Protein AF-A0A8S3ITJ2-F1 (afdb_monomer_lite)

Structure (mmCIF, N/CA/C/O backbone):
data_AF-A0A8S3ITJ2-F1
#
_entry.id   AF-A0A8S3ITJ2-F1
#
loop_
_atom_site.group_PDB
_atom_site.id
_atom_site.type_symbol
_atom_site.label_atom_id
_atom_site.label_alt_id
_atom_site.label_comp_id
_atom_site.label_asym_id
_atom_site.label_entity_id
_atom_site.label_seq_id
_atom_site.pdbx_PDB_ins_code
_atom_site.Cartn_x
_atom_site.Cartn_y
_atom_site.Cartn_z
_atom_site.occupancy
_atom_site.B_iso_or_equiv
_atom_site.auth_seq_id
_atom_site.auth_comp_id
_atom_site.auth_asym_id
_atom_site.auth_atom_id
_atom_site.pdbx_PDB_model_num
ATOM 1 N N . MET A 1 1 ? -46.540 -34.956 43.564 1.00 39.19 1 MET A N 1
ATOM 2 C CA . MET A 1 1 ? -46.772 -35.707 42.313 1.00 39.19 1 MET A CA 1
ATOM 3 C C . MET A 1 1 ? -45.708 -35.216 41.340 1.00 39.19 1 MET A C 1
ATOM 5 O O . MET A 1 1 ? -45.757 -34.051 40.986 1.00 39.19 1 MET A O 1
ATOM 9 N N . SER A 1 2 ? -44.538 -35.864 41.296 1.00 29.48 2 SER A N 1
ATOM 10 C CA . SER A 1 2 ? -44.192 -36.956 40.353 1.00 29.48 2 SER A CA 1
ATOM 11 C C . SER A 1 2 ? -44.193 -36.408 38.911 1.00 29.48 2 SER A C 1
ATOM 13 O O . SER A 1 2 ? -45.231 -35.936 38.477 1.00 29.48 2 SER A O 1
ATOM 15 N N . SER A 1 3 ? -43.117 -36.369 38.120 1.00 30.84 3 SER A N 1
ATOM 16 C CA . SER A 1 3 ? -41.926 -37.222 38.069 1.00 30.84 3 SER A CA 1
ATOM 17 C C . SER A 1 3 ? -40.796 -36.542 37.279 1.00 30.84 3 SER A C 1
ATOM 19 O O . SER A 1 3 ? -41.046 -35.773 36.355 1.00 30.84 3 SER A O 1
ATOM 21 N N . SER A 1 4 ? -39.559 -36.896 37.617 1.00 31.25 4 SER A N 1
ATOM 22 C CA . SER A 1 4 ? -38.354 -36.745 36.799 1.00 31.25 4 SER A CA 1
ATOM 23 C C . SER A 1 4 ? -38.209 -37.900 35.789 1.00 31.25 4 SER A C 1
ATOM 25 O O . SER A 1 4 ? -38.754 -38.981 36.003 1.00 31.25 4 SER A O 1
ATOM 27 N N . SER A 1 5 ? -37.451 -37.696 34.705 1.00 29.41 5 SER A N 1
ATOM 28 C CA . SER A 1 5 ? -36.521 -38.674 34.079 1.00 29.41 5 SER A CA 1
ATOM 29 C C . SER A 1 5 ? -35.856 -38.009 32.854 1.00 29.41 5 SER A C 1
ATOM 31 O O . SER A 1 5 ? -36.546 -37.438 32.021 1.00 29.41 5 SER A O 1
ATOM 33 N N . LEU A 1 6 ? -34.545 -37.740 32.835 1.00 30.20 6 LEU A N 1
ATOM 34 C CA . LEU A 1 6 ? -33.362 -38.607 32.650 1.00 30.20 6 LEU A CA 1
ATOM 35 C C . LEU A 1 6 ? -33.110 -39.121 31.213 1.00 30.20 6 LEU A C 1
ATOM 37 O O . LEU A 1 6 ? -33.785 -40.019 30.730 1.00 30.20 6 LEU A O 1
ATOM 41 N N . GLN A 1 7 ? -31.981 -38.623 30.679 1.00 30.02 7 GLN A N 1
ATOM 42 C CA . GLN A 1 7 ? -30.916 -39.323 29.934 1.00 30.02 7 GLN A CA 1
ATOM 43 C C . GLN A 1 7 ? -31.098 -39.684 28.447 1.00 30.02 7 GLN A C 1
ATOM 45 O O . GLN A 1 7 ? -31.863 -40.573 28.093 1.00 30.02 7 GLN A O 1
ATOM 50 N N . LYS A 1 8 ? -30.171 -39.172 27.618 1.00 28.81 8 LYS A N 1
ATOM 51 C CA . LYS A 1 8 ? -29.125 -40.005 26.990 1.00 28.81 8 LYS A CA 1
ATOM 52 C C . LYS A 1 8 ? -27.966 -39.165 26.435 1.00 28.81 8 LYS A C 1
ATOM 54 O O . LYS A 1 8 ? -28.151 -38.231 25.669 1.00 28.81 8 LYS A O 1
ATOM 59 N N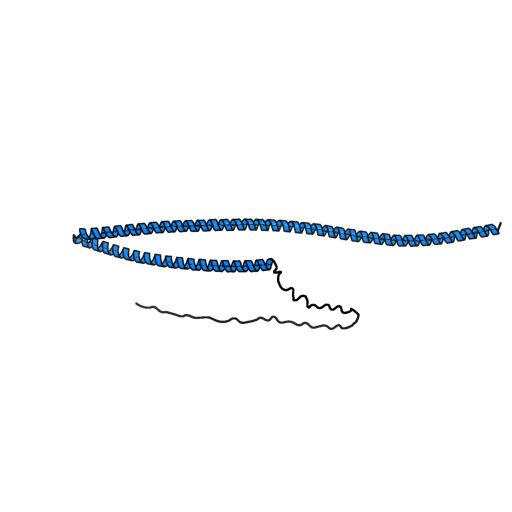 . THR A 1 9 ? -26.768 -39.530 26.875 1.00 33.22 9 THR A N 1
ATOM 60 C CA . THR A 1 9 ? -25.459 -39.209 26.301 1.00 33.22 9 THR A CA 1
ATOM 61 C C . THR A 1 9 ? -25.253 -39.959 24.989 1.00 33.22 9 THR A C 1
ATOM 63 O O . THR A 1 9 ? -25.558 -41.150 24.949 1.00 33.22 9 THR A O 1
ATOM 66 N N . GLU A 1 10 ? -24.602 -39.349 23.998 1.00 30.19 10 GLU A N 1
ATOM 67 C CA . GLU A 1 10 ? -23.896 -40.121 22.973 1.00 30.19 10 GLU A CA 1
ATOM 68 C C . GLU A 1 10 ? -22.599 -39.423 22.542 1.00 30.19 10 GLU A C 1
ATOM 70 O O . GLU A 1 10 ? -22.573 -38.257 22.154 1.00 30.19 10 GLU A O 1
ATOM 75 N N . LYS A 1 11 ? -21.499 -40.162 22.719 1.00 29.30 11 LYS A N 1
ATOM 76 C CA . LYS A 1 11 ? -20.143 -39.858 22.265 1.00 29.30 11 LYS A CA 1
ATOM 77 C C . LYS A 1 11 ? -20.078 -39.983 20.742 1.00 29.30 11 LYS A C 1
ATOM 79 O O . LYS A 1 11 ? -20.601 -40.946 20.193 1.00 29.30 11 LYS A O 1
ATOM 84 N N . CYS A 1 12 ? -19.295 -39.126 20.097 1.00 26.77 12 CYS A N 1
ATOM 85 C CA . CYS A 1 12 ? -18.661 -39.448 18.819 1.00 26.77 12 CYS A CA 1
ATOM 86 C C . CYS A 1 12 ? -17.210 -38.954 18.835 1.00 26.77 12 CYS A C 1
ATOM 88 O O . CYS A 1 12 ? -16.915 -37.801 18.541 1.00 26.77 12 CYS A O 1
ATOM 90 N N . GLU A 1 13 ? -16.305 -39.856 19.212 1.00 29.23 13 GLU A N 1
ATOM 91 C CA . GLU A 1 13 ? -14.925 -39.869 18.729 1.00 29.23 13 GLU A CA 1
ATOM 92 C C . GLU A 1 13 ? -14.912 -40.680 17.430 1.00 29.23 13 GLU A C 1
ATOM 94 O O . GLU A 1 13 ? -15.475 -41.773 17.413 1.00 29.23 13 GLU A O 1
ATOM 99 N N . THR A 1 14 ? -14.248 -40.211 16.368 1.00 29.44 14 THR A N 1
ATOM 100 C CA . THR A 1 14 ? -13.069 -40.884 15.778 1.00 29.44 14 THR A CA 1
ATOM 101 C C . THR A 1 14 ? -12.609 -40.272 14.442 1.00 29.44 14 THR A C 1
ATOM 103 O O . THR A 1 14 ? -13.386 -40.071 13.521 1.00 29.44 14 THR A O 1
ATOM 106 N N . LYS A 1 15 ? -11.278 -40.105 14.378 1.00 29.36 15 LYS A N 1
ATOM 107 C CA . LYS A 1 15 ? -10.334 -40.465 13.298 1.00 29.36 15 LYS A CA 1
ATOM 108 C C . LYS A 1 15 ? -10.289 -39.684 11.973 1.00 29.36 15 LYS A C 1
ATOM 110 O O . LYS A 1 15 ? -11.108 -39.823 11.077 1.00 29.36 15 LYS A O 1
ATOM 115 N N . THR A 1 16 ? -9.144 -39.014 11.849 1.00 33.31 16 THR A N 1
ATOM 116 C CA . THR A 1 16 ? -8.277 -38.833 10.674 1.00 33.31 16 THR A CA 1
ATOM 117 C C . THR A 1 16 ? -8.041 -40.092 9.832 1.00 33.31 16 THR A C 1
ATOM 119 O O . THR A 1 16 ? -7.754 -41.138 10.405 1.00 33.31 16 THR A O 1
ATOM 122 N N . HIS A 1 17 ? -8.076 -39.912 8.508 1.00 28.53 17 HIS A N 1
ATOM 123 C CA . HIS A 1 17 ? -7.429 -40.572 7.344 1.00 28.53 17 HIS A CA 1
ATOM 124 C C . HIS A 1 17 ? -8.197 -39.962 6.129 1.00 28.53 17 HIS A C 1
ATOM 126 O O . HIS A 1 17 ? -9.361 -39.619 6.285 1.00 28.53 17 HIS A O 1
ATOM 132 N N . GLU A 1 18 ? -7.717 -39.686 4.919 1.00 28.52 18 GLU A N 1
A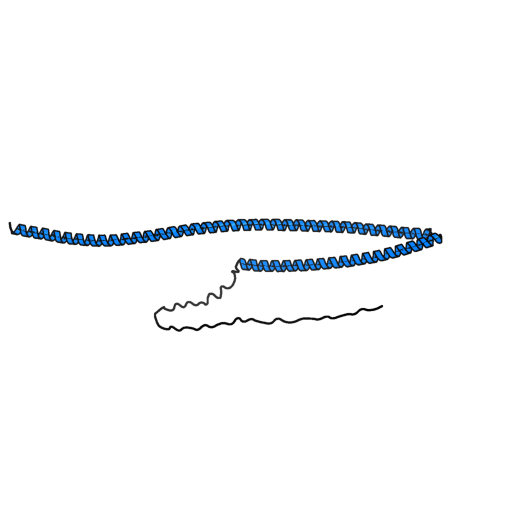TOM 133 C CA . GLU A 1 18 ? -6.527 -40.048 4.162 1.00 28.52 18 GLU A CA 1
ATOM 134 C C . GLU A 1 18 ? -6.511 -39.204 2.860 1.00 28.52 18 GLU A C 1
ATOM 136 O O . GLU A 1 18 ? -7.556 -38.833 2.333 1.00 28.52 18 GLU A O 1
ATOM 141 N N . THR A 1 19 ? -5.306 -38.889 2.380 1.00 29.58 19 THR A N 1
ATOM 142 C CA . THR A 1 19 ? -4.843 -38.865 0.974 1.00 29.58 19 THR A CA 1
ATOM 143 C C . THR A 1 19 ? -5.832 -38.737 -0.204 1.00 29.58 19 THR A C 1
ATOM 145 O O . THR A 1 19 ? -6.566 -39.669 -0.503 1.00 29.58 19 THR A O 1
ATOM 148 N N . ASN A 1 20 ? -5.623 -37.699 -1.026 1.00 31.27 20 ASN A N 1
ATOM 149 C CA . ASN A 1 20 ? -5.757 -37.719 -2.499 1.00 31.27 20 ASN A CA 1
ATOM 150 C C . ASN A 1 20 ? -4.448 -37.100 -3.037 1.00 31.27 20 ASN A C 1
ATOM 152 O O . ASN A 1 20 ? -4.188 -35.933 -2.766 1.00 31.27 20 ASN A O 1
ATOM 156 N N . LYS A 1 21 ? -3.448 -37.808 -3.579 1.00 28.81 21 LYS A N 1
ATOM 157 C CA . LYS A 1 21 ? -3.394 -38.661 -4.781 1.00 28.81 21 LYS A CA 1
ATOM 158 C C . LYS A 1 21 ? -4.040 -37.998 -6.008 1.00 28.81 21 LYS A C 1
ATOM 160 O O . LYS A 1 21 ? -5.160 -38.318 -6.370 1.00 28.81 21 LYS A O 1
ATOM 165 N N . CYS A 1 22 ? -3.306 -37.073 -6.630 1.00 27.05 22 CYS A N 1
ATOM 166 C CA . CYS A 1 22 ? -3.488 -36.746 -8.043 1.00 27.05 22 CYS A CA 1
ATOM 167 C C . CYS A 1 22 ? -2.368 -37.419 -8.828 1.00 27.05 22 CYS A C 1
ATOM 169 O O . CYS A 1 22 ? -1.182 -37.246 -8.541 1.00 27.05 22 CYS A O 1
ATOM 171 N N . GLU A 1 23 ? -2.808 -38.253 -9.754 1.00 29.69 23 GLU A N 1
ATOM 172 C CA . GLU A 1 23 ? -2.020 -39.139 -10.581 1.00 29.69 23 GLU A CA 1
ATOM 173 C C . GLU A 1 23 ? -1.332 -38.365 -11.707 1.00 29.69 23 GLU A C 1
ATOM 175 O O . GLU A 1 23 ? -1.856 -37.416 -12.285 1.00 29.69 23 GLU A O 1
ATOM 180 N N . THR A 1 24 ? -0.108 -38.797 -11.973 1.00 30.22 24 THR A N 1
ATOM 181 C CA . THR A 1 24 ? 0.679 -38.543 -13.172 1.00 30.22 24 THR A CA 1
ATOM 182 C C . THR A 1 24 ? -0.023 -39.110 -14.401 1.00 30.22 24 THR A C 1
ATOM 184 O O . THR A 1 24 ? -0.160 -40.329 -14.503 1.00 30.22 24 THR A O 1
ATOM 187 N N . GLU A 1 25 ? -0.356 -38.258 -15.368 1.00 31.86 25 GLU A N 1
ATOM 188 C CA . GLU A 1 25 ? -0.564 -38.684 -16.751 1.00 31.86 25 GLU A CA 1
ATOM 189 C C . GLU A 1 25 ? 0.726 -38.483 -17.549 1.00 31.86 25 GLU A C 1
ATOM 191 O O . GLU A 1 25 ? 1.225 -37.381 -17.779 1.00 31.86 25 GLU A O 1
ATOM 196 N N . THR A 1 26 ? 1.289 -39.625 -17.916 1.00 31.30 26 THR A N 1
ATOM 197 C CA . THR A 1 26 ? 2.361 -39.833 -18.875 1.00 31.30 26 THR A CA 1
ATOM 198 C C . THR A 1 26 ? 1.854 -39.572 -20.291 1.00 31.30 26 THR A C 1
ATOM 200 O O . THR A 1 26 ? 1.011 -40.324 -20.773 1.00 31.30 26 THR A O 1
ATOM 203 N N . HIS A 1 27 ? 2.429 -38.594 -20.993 1.00 32.75 27 HIS A N 1
ATOM 204 C CA . HIS A 1 27 ? 2.381 -38.553 -22.454 1.00 32.75 27 HIS A CA 1
ATOM 205 C C . HIS A 1 27 ? 3.786 -38.687 -23.044 1.00 32.75 27 HIS A C 1
ATOM 207 O O . HIS A 1 27 ? 4.612 -37.778 -23.018 1.00 32.75 27 HIS A O 1
ATOM 213 N N . GLU A 1 28 ? 4.020 -39.923 -23.472 1.00 31.14 28 GLU A N 1
ATOM 214 C CA . GLU A 1 28 ? 4.742 -40.400 -24.648 1.00 31.14 28 GLU A CA 1
ATOM 215 C C . GLU A 1 28 ? 5.783 -39.488 -25.311 1.00 31.14 28 GLU A C 1
ATOM 217 O O . GLU A 1 28 ? 5.528 -38.457 -25.932 1.00 31.14 28 GLU A O 1
ATOM 222 N N . THR A 1 29 ? 6.995 -40.021 -25.248 1.00 28.42 29 THR A N 1
ATOM 223 C CA . THR A 1 29 ? 8.201 -39.674 -25.977 1.00 28.42 29 THR A CA 1
ATOM 224 C C . THR A 1 29 ? 8.064 -39.972 -27.475 1.00 28.42 29 THR A C 1
ATOM 226 O O . THR A 1 29 ? 8.075 -41.124 -27.904 1.00 28.42 29 THR A O 1
ATOM 229 N N . SER A 1 30 ? 8.046 -38.926 -28.304 1.00 32.94 30 SER A N 1
ATOM 230 C CA . SER A 1 30 ? 8.354 -39.053 -29.733 1.00 32.94 30 SER A CA 1
ATOM 231 C C . SER A 1 30 ? 9.866 -38.972 -29.938 1.00 32.94 30 SER A C 1
ATOM 233 O O . SER A 1 30 ? 10.475 -37.908 -29.822 1.00 32.94 30 SER A O 1
ATOM 235 N N . LYS A 1 31 ? 10.458 -40.126 -30.250 1.00 29.94 31 LYS A N 1
ATOM 236 C CA . LYS A 1 31 ? 11.824 -40.296 -30.754 1.00 29.94 31 LYS A CA 1
ATOM 237 C C . LYS A 1 31 ? 12.051 -39.475 -32.029 1.00 29.94 31 LYS A C 1
ATOM 239 O O . LYS A 1 31 ? 11.375 -39.703 -33.023 1.00 29.94 31 LYS A O 1
ATOM 244 N N . CYS A 1 32 ? 13.088 -38.645 -32.017 1.00 27.47 32 CYS A N 1
ATOM 245 C CA . CYS A 1 32 ? 13.900 -38.337 -33.192 1.00 27.47 32 CYS A CA 1
ATOM 246 C C . CYS A 1 32 ? 15.365 -38.375 -32.745 1.00 27.47 32 CYS A C 1
ATOM 248 O O . CYS A 1 32 ? 15.843 -37.464 -32.074 1.00 27.47 32 CYS A O 1
ATOM 250 N N . GLU A 1 33 ? 16.050 -39.468 -33.076 1.00 28.88 33 GLU A N 1
ATOM 251 C CA . GLU A 1 33 ? 17.509 -39.564 -33.053 1.00 28.88 33 GLU A CA 1
ATOM 252 C C . GLU A 1 33 ? 18.052 -39.310 -34.457 1.00 28.88 33 GLU A C 1
ATOM 254 O O . GLU A 1 33 ? 17.475 -39.805 -35.425 1.00 28.88 33 GLU A O 1
ATOM 259 N N . THR A 1 34 ? 19.177 -38.588 -34.487 1.00 30.53 34 THR A N 1
ATOM 260 C CA . THR A 1 34 ? 20.203 -38.322 -35.525 1.00 30.53 34 THR A CA 1
ATOM 261 C C . THR A 1 34 ? 20.456 -36.805 -35.580 1.00 30.53 34 THR A C 1
ATOM 263 O O . THR A 1 34 ? 19.527 -36.025 -35.722 1.00 30.53 34 THR A O 1
ATOM 266 N N . GLU A 1 35 ? 21.651 -36.247 -35.386 1.00 30.44 35 GLU A N 1
ATOM 267 C CA . GLU A 1 35 ? 23.013 -36.773 -35.347 1.00 30.44 35 GLU A CA 1
ATOM 268 C C . GLU A 1 35 ? 23.943 -35.732 -34.685 1.00 30.44 35 GLU A C 1
ATOM 270 O O . GLU A 1 35 ? 23.769 -34.528 -34.852 1.00 30.44 35 GLU A O 1
ATOM 275 N N . SER A 1 36 ? 24.939 -36.234 -33.946 1.00 28.95 36 SER A N 1
ATOM 276 C CA . SER A 1 36 ? 26.351 -35.822 -33.973 1.00 28.95 36 SER A CA 1
ATOM 277 C C . SER A 1 36 ? 26.698 -34.345 -34.235 1.00 28.95 36 SER A C 1
ATOM 279 O O . SER A 1 36 ? 26.637 -33.879 -35.367 1.00 28.95 36 SER A O 1
ATOM 281 N N . SER A 1 37 ? 27.235 -33.651 -33.220 1.00 30.14 37 SER A N 1
ATOM 282 C CA . SER A 1 37 ? 28.605 -33.098 -33.287 1.00 30.14 37 SER A CA 1
ATOM 283 C C . SER A 1 37 ? 28.956 -32.276 -32.035 1.00 30.14 37 SER A C 1
ATOM 285 O O . SER A 1 37 ? 28.346 -31.252 -31.738 1.00 30.14 37 SER A O 1
ATOM 287 N N . ASN A 1 38 ? 29.991 -32.737 -31.330 1.00 35.03 38 ASN A N 1
ATOM 288 C CA . ASN A 1 38 ? 30.971 -31.953 -30.573 1.00 35.03 38 ASN A CA 1
ATOM 289 C C . ASN A 1 38 ? 30.480 -30.792 -29.690 1.00 35.03 38 ASN A C 1
ATOM 291 O O . ASN A 1 38 ? 30.533 -29.634 -30.103 1.00 35.03 38 ASN A O 1
ATOM 295 N N . ARG A 1 39 ? 30.260 -31.064 -28.394 1.00 33.75 39 ARG A N 1
ATOM 296 C CA . ARG A 1 39 ? 30.736 -30.157 -27.335 1.00 33.75 39 ARG A CA 1
ATOM 297 C C . ARG A 1 39 ? 31.324 -30.926 -26.161 1.00 33.75 39 ARG A C 1
ATOM 299 O O . ARG A 1 39 ? 30.649 -31.655 -25.446 1.00 33.75 39 ARG A O 1
ATOM 306 N N . THR A 1 40 ? 32.621 -30.718 -26.021 1.00 37.31 40 THR A N 1
ATOM 307 C CA . THR A 1 40 ? 33.517 -31.099 -24.942 1.00 37.31 40 THR A CA 1
ATOM 308 C C . THR A 1 40 ? 32.873 -30.907 -23.572 1.00 37.31 40 THR A C 1
ATOM 310 O O . THR A 1 40 ? 32.388 -29.827 -23.237 1.00 37.31 40 THR A O 1
ATOM 313 N N . ALA A 1 41 ? 32.908 -31.979 -22.786 1.00 37.75 41 ALA A N 1
ATOM 314 C CA . ALA A 1 41 ? 32.556 -32.002 -21.383 1.00 37.75 41 ALA A CA 1
ATOM 315 C C . ALA A 1 41 ? 33.382 -30.973 -20.593 1.00 37.75 41 ALA A C 1
ATOM 317 O O . ALA A 1 41 ? 34.601 -31.087 -20.484 1.00 37.75 41 ALA A O 1
ATOM 318 N N . ILE A 1 42 ? 32.695 -30.001 -19.998 1.00 35.44 42 ILE A N 1
ATOM 319 C CA . ILE A 1 42 ? 33.149 -29.306 -18.794 1.00 35.44 42 ILE A CA 1
ATOM 320 C C . ILE A 1 42 ? 32.077 -29.589 -17.742 1.00 35.44 42 ILE A C 1
ATOM 322 O O . ILE A 1 42 ? 31.171 -28.795 -17.505 1.00 35.44 42 ILE A O 1
ATOM 326 N N . TYR A 1 43 ? 32.142 -30.791 -17.172 1.00 32.03 43 TYR A N 1
ATOM 327 C CA . TYR A 1 43 ? 31.444 -31.133 -15.939 1.00 32.03 43 TYR A CA 1
ATOM 328 C C . TYR A 1 43 ? 32.206 -30.457 -14.794 1.00 32.03 43 TYR A C 1
ATOM 330 O O . TYR A 1 43 ? 33.304 -30.884 -14.441 1.00 32.03 43 TYR A O 1
ATOM 338 N N . GLN A 1 44 ? 31.648 -29.386 -14.229 1.00 39.88 44 GLN A N 1
ATOM 339 C CA . GLN A 1 44 ? 31.978 -28.984 -12.861 1.00 39.88 44 GLN A CA 1
ATOM 340 C C . GLN A 1 44 ? 30.948 -29.605 -11.902 1.00 39.88 44 GLN A C 1
ATOM 342 O O . GLN A 1 44 ? 29.767 -29.659 -12.253 1.00 39.88 44 GLN A O 1
ATOM 347 N N . PRO A 1 45 ? 31.353 -30.095 -10.714 1.00 40.38 45 PRO A N 1
ATOM 348 C CA . PRO A 1 45 ? 30.455 -30.824 -9.823 1.00 40.38 45 PRO A CA 1
ATOM 349 C C . PRO A 1 45 ? 29.406 -29.892 -9.205 1.00 40.38 45 PRO A C 1
ATOM 351 O O . PRO A 1 45 ? 29.746 -28.888 -8.580 1.00 40.38 45 PRO A O 1
ATOM 354 N N . ILE A 1 46 ? 28.132 -30.277 -9.307 1.00 41.50 46 ILE A N 1
ATOM 355 C CA . ILE A 1 46 ? 26.959 -29.625 -8.688 1.00 41.50 46 ILE A CA 1
ATOM 356 C C . ILE A 1 46 ? 26.900 -29.885 -7.157 1.00 41.50 46 ILE A C 1
ATOM 358 O O . ILE A 1 46 ? 25.924 -29.582 -6.485 1.00 41.50 46 ILE A O 1
ATOM 362 N N . GLU A 1 47 ? 27.973 -30.381 -6.538 1.00 39.34 47 GLU A N 1
ATOM 363 C CA . GLU A 1 47 ? 27.983 -30.797 -5.123 1.00 39.34 47 GLU A CA 1
ATOM 364 C C . GLU A 1 47 ? 28.325 -29.686 -4.114 1.00 39.34 47 GLU A C 1
ATOM 366 O O . GLU A 1 47 ? 28.480 -29.951 -2.926 1.00 39.34 47 GLU A O 1
ATOM 371 N N . LYS A 1 48 ? 28.419 -28.419 -4.537 1.00 40.38 48 LYS A N 1
ATOM 372 C CA . LYS A 1 48 ? 28.663 -27.291 -3.610 1.00 40.38 48 LYS A CA 1
ATOM 373 C C . LYS A 1 48 ? 27.462 -26.379 -3.355 1.00 40.38 48 LYS A C 1
ATOM 375 O O . LYS A 1 48 ? 27.611 -25.380 -2.658 1.00 40.38 48 LYS A O 1
ATOM 380 N N . LEU A 1 49 ? 26.272 -26.725 -3.851 1.00 39.44 49 LEU A N 1
ATOM 381 C CA . LEU A 1 49 ? 25.048 -25.948 -3.600 1.00 39.44 49 LEU A CA 1
ATOM 382 C C . LEU A 1 49 ? 24.180 -26.489 -2.450 1.00 39.44 49 LEU A C 1
ATOM 384 O O . LEU A 1 49 ? 23.265 -25.797 -2.020 1.00 39.44 49 LEU A O 1
ATOM 388 N N . SER A 1 50 ? 24.490 -27.660 -1.881 1.00 33.84 50 SER A N 1
ATOM 389 C CA . SER A 1 50 ? 23.738 -28.223 -0.745 1.00 33.84 50 SER A CA 1
ATOM 390 C C . SER A 1 50 ? 24.173 -27.704 0.633 1.00 33.84 50 SER A C 1
ATOM 392 O O . SER A 1 50 ? 23.536 -28.034 1.626 1.00 33.84 50 SER A O 1
ATOM 394 N N . ASN A 1 51 ? 25.219 -26.870 0.712 1.00 37.53 51 ASN A N 1
ATOM 395 C CA . ASN A 1 51 ? 25.691 -26.261 1.969 1.00 37.53 51 ASN A CA 1
ATOM 396 C C . ASN A 1 51 ? 25.302 -24.780 2.135 1.00 37.53 51 ASN A C 1
ATOM 398 O O . ASN A 1 51 ? 25.749 -24.130 3.074 1.00 37.53 51 ASN A O 1
ATOM 402 N N . TYR A 1 52 ? 24.440 -24.250 1.264 1.00 40.41 52 TYR A N 1
ATOM 403 C CA . TYR A 1 52 ? 23.834 -22.921 1.408 1.00 40.41 52 TYR A CA 1
ATOM 404 C C . TYR A 1 52 ? 22.323 -23.048 1.583 1.00 40.41 52 TYR A C 1
ATOM 406 O O . TYR A 1 52 ? 21.526 -22.521 0.814 1.00 40.41 52 TYR A O 1
ATOM 414 N N . GLN A 1 53 ? 21.909 -23.787 2.605 1.00 42.03 53 GLN A N 1
ATOM 415 C CA . GLN A 1 53 ? 20.503 -23.894 2.954 1.00 42.03 53 GLN A CA 1
ATOM 416 C C . GLN A 1 53 ? 20.314 -23.538 4.419 1.00 42.03 53 GLN A C 1
ATOM 418 O O . GLN A 1 53 ? 19.990 -24.400 5.207 1.00 42.03 53 GLN A O 1
ATOM 423 N N . PHE A 1 54 ? 20.543 -22.275 4.782 1.00 48.69 54 PHE A N 1
ATOM 424 C CA . PHE A 1 54 ? 19.846 -21.595 5.878 1.00 48.69 54 PHE A CA 1
ATOM 425 C C . PHE A 1 54 ? 20.120 -20.082 5.787 1.00 48.69 54 PHE A C 1
ATOM 427 O O . PHE A 1 54 ? 21.248 -19.669 5.543 1.00 48.69 54 PHE A O 1
ATOM 434 N N . HIS A 1 55 ? 19.072 -19.280 6.011 1.00 47.84 55 HIS A N 1
ATOM 435 C CA . HIS A 1 55 ? 19.094 -17.830 6.293 1.00 47.84 55 HIS A CA 1
ATOM 436 C C . HIS A 1 55 ? 18.879 -16.808 5.171 1.00 47.84 55 HIS A C 1
ATOM 438 O O . HIS A 1 55 ? 19.481 -15.745 5.199 1.00 47.84 55 HIS A O 1
ATOM 444 N N . TYR A 1 56 ? 17.882 -17.014 4.312 1.00 50.19 56 TYR A N 1
ATOM 445 C CA . TYR A 1 56 ? 17.062 -15.877 3.866 1.00 50.19 56 TYR A CA 1
ATOM 446 C C . TYR A 1 56 ? 15.592 -16.298 3.825 1.00 50.19 56 TYR A C 1
ATOM 448 O O . TYR A 1 56 ? 15.035 -16.603 2.775 1.00 50.19 56 TYR A O 1
ATOM 456 N N . MET A 1 57 ? 14.948 -16.344 4.996 1.00 56.62 57 MET A N 1
ATOM 457 C CA . MET A 1 57 ? 13.487 -16.268 5.023 1.00 56.62 57 MET A CA 1
ATOM 458 C C . MET A 1 57 ? 13.116 -14.907 4.433 1.00 56.62 57 MET A C 1
ATOM 460 O O . MET A 1 57 ? 13.571 -13.878 4.934 1.00 56.62 57 MET A O 1
ATOM 464 N N . SER A 1 58 ? 12.345 -14.897 3.342 1.00 68.75 58 SER A N 1
ATOM 465 C CA . SER A 1 58 ? 11.819 -13.657 2.761 1.00 68.75 58 SER A CA 1
ATOM 466 C C . SER A 1 58 ? 11.209 -12.796 3.877 1.00 68.75 58 SER A C 1
ATOM 468 O O . SER A 1 58 ? 10.489 -13.346 4.715 1.00 68.75 58 SER A O 1
ATOM 470 N N . PRO A 1 59 ? 11.434 -11.469 3.909 1.00 74.94 59 PRO A N 1
ATOM 471 C CA . PRO A 1 59 ? 10.814 -10.581 4.896 1.00 74.94 59 PRO A CA 1
ATOM 472 C C . PRO A 1 59 ? 9.289 -10.748 4.990 1.00 74.94 59 PRO A C 1
ATOM 474 O O . PRO A 1 59 ? 8.701 -10.521 6.043 1.00 74.94 59 PRO A O 1
ATOM 477 N N . LEU A 1 60 ? 8.652 -11.191 3.899 1.00 74.94 60 LEU A N 1
ATOM 478 C CA . LEU A 1 60 ? 7.236 -11.545 3.865 1.00 74.94 60 LEU A CA 1
ATOM 479 C C . LEU A 1 60 ? 6.917 -12.802 4.691 1.00 74.94 60 LEU A C 1
ATOM 481 O O . LEU A 1 60 ? 5.945 -12.802 5.436 1.00 74.94 60 LEU A O 1
ATOM 485 N N . LEU A 1 61 ? 7.740 -13.849 4.582 1.00 74.69 61 LEU A N 1
ATOM 486 C CA . LEU A 1 61 ? 7.595 -15.092 5.345 1.00 74.69 61 LEU A CA 1
ATOM 487 C C . LEU A 1 61 ? 7.808 -14.847 6.840 1.00 74.69 61 LEU A C 1
ATOM 489 O O . LEU A 1 61 ? 6.992 -15.286 7.639 1.00 74.69 61 LEU A O 1
ATOM 493 N N . VAL A 1 62 ? 8.820 -14.054 7.208 1.00 77.12 62 VAL A N 1
ATOM 494 C CA . VAL A 1 62 ? 9.045 -13.648 8.607 1.00 77.12 62 VAL A CA 1
ATOM 495 C C . VAL A 1 62 ? 7.840 -12.876 9.154 1.00 77.12 62 VAL A C 1
ATOM 497 O O . VAL A 1 62 ? 7.361 -13.179 10.244 1.00 77.12 62 VAL A O 1
ATOM 500 N N . LYS A 1 63 ? 7.294 -11.924 8.382 1.00 80.00 63 LYS A N 1
ATOM 501 C CA . LYS A 1 63 ? 6.082 -11.188 8.773 1.00 80.00 63 LYS A CA 1
ATOM 502 C C . LYS A 1 63 ? 4.849 -12.086 8.874 1.00 80.00 63 LYS A C 1
ATOM 504 O O . LYS A 1 63 ? 4.044 -11.878 9.772 1.00 80.00 63 LYS A O 1
ATOM 509 N N . MET A 1 64 ? 4.687 -13.070 7.991 1.00 77.25 64 MET A N 1
ATOM 510 C CA . MET A 1 64 ? 3.579 -14.031 8.063 1.00 77.25 64 MET A CA 1
ATOM 511 C C . MET A 1 64 ? 3.685 -14.936 9.291 1.00 77.25 64 MET A C 1
ATOM 513 O O . MET A 1 64 ? 2.685 -15.146 9.973 1.00 77.25 64 MET A O 1
ATOM 517 N N . GLU A 1 65 ? 4.883 -15.434 9.599 1.00 78.75 65 GLU A N 1
ATOM 518 C CA . GLU A 1 65 ? 5.147 -16.227 10.802 1.00 78.75 65 GLU A CA 1
ATOM 519 C C . GLU A 1 65 ? 4.829 -15.408 12.060 1.00 78.75 65 GLU A C 1
ATOM 521 O O . GLU A 1 65 ? 4.095 -15.865 12.934 1.00 78.75 65 GLU A O 1
ATOM 526 N N . GLN A 1 66 ? 5.287 -14.153 12.098 1.00 85.56 66 GLN A N 1
ATOM 527 C CA . GLN A 1 66 ? 5.035 -13.227 13.199 1.00 85.56 66 GLN A CA 1
ATOM 528 C C . GLN A 1 66 ? 3.546 -12.871 13.334 1.00 85.56 66 GLN A C 1
ATOM 530 O O . GLN A 1 66 ? 3.004 -12.803 14.433 1.00 85.56 66 GLN A O 1
ATOM 535 N N . MET A 1 67 ? 2.845 -12.681 12.218 1.00 86.75 67 MET A N 1
ATOM 536 C CA . MET A 1 67 ? 1.410 -12.415 12.227 1.00 86.75 67 MET A CA 1
ATOM 537 C C . MET A 1 67 ? 0.630 -13.638 12.728 1.00 86.75 67 MET A C 1
ATOM 539 O O . MET A 1 67 ? -0.278 -13.497 13.542 1.00 86.75 67 MET A O 1
ATOM 543 N N . LYS A 1 68 ? 1.030 -14.850 12.324 1.00 89.12 68 LYS A N 1
ATOM 544 C CA . LYS A 1 68 ? 0.460 -16.107 12.825 1.00 89.12 68 LYS A CA 1
ATOM 545 C C . LYS A 1 68 ? 0.674 -16.265 14.331 1.00 89.12 68 LYS A C 1
ATOM 547 O O . LYS A 1 68 ? -0.261 -16.656 15.031 1.00 89.12 68 LYS A O 1
ATOM 552 N N . THR A 1 69 ? 1.870 -15.958 14.840 1.00 90.00 69 THR A N 1
ATOM 553 C CA . THR A 1 69 ? 2.120 -15.989 16.286 1.00 90.00 69 THR A CA 1
ATOM 554 C C . THR A 1 69 ? 1.267 -14.956 17.007 1.00 90.00 69 THR A C 1
ATOM 556 O O . THR A 1 69 ? 0.623 -15.310 17.990 1.00 90.00 69 THR A O 1
ATOM 559 N N . ASN A 1 70 ? 1.163 -13.729 16.489 1.00 88.88 70 ASN A N 1
ATOM 560 C CA . ASN A 1 70 ? 0.345 -12.677 17.098 1.00 88.88 70 ASN A CA 1
ATOM 561 C C . ASN A 1 70 ? -1.127 -13.100 17.180 1.00 88.88 70 ASN A C 1
ATOM 563 O O . ASN A 1 70 ? -1.675 -13.140 18.275 1.00 88.88 70 ASN A O 1
ATOM 567 N N . PHE A 1 71 ? -1.718 -13.572 16.075 1.00 87.50 71 PHE A N 1
ATOM 568 C CA . PHE A 1 71 ? -3.097 -14.073 16.069 1.00 87.50 71 PHE A CA 1
ATOM 569 C C . PHE A 1 71 ? -3.321 -15.227 17.051 1.00 87.50 71 PHE A C 1
ATOM 571 O O . PHE A 1 71 ? -4.347 -15.279 17.726 1.00 87.50 71 PHE A O 1
ATOM 578 N N . SER A 1 72 ? -2.368 -16.157 17.157 1.00 88.81 72 SER A N 1
ATOM 579 C CA . SER A 1 72 ? -2.468 -17.248 18.131 1.00 88.81 72 SER A CA 1
ATOM 580 C C . SER A 1 72 ? -2.418 -16.739 19.573 1.00 88.81 72 SER A C 1
ATOM 582 O O . SER A 1 72 ? -3.063 -17.326 20.443 1.00 88.81 72 SER A O 1
ATOM 584 N N . THR A 1 73 ? -1.641 -15.689 19.833 1.00 90.69 73 THR A N 1
ATOM 585 C CA . THR A 1 73 ? -1.490 -15.102 21.170 1.00 90.69 73 THR A CA 1
ATOM 586 C C . THR A 1 73 ? -2.749 -14.325 21.549 1.00 90.69 73 THR A C 1
ATOM 588 O O . THR A 1 73 ? -3.295 -14.540 22.630 1.00 90.69 73 THR A O 1
ATOM 591 N N . ASP A 1 74 ? -3.276 -13.523 20.621 1.00 87.19 74 ASP A N 1
ATOM 592 C CA . ASP A 1 74 ? -4.524 -12.774 20.787 1.00 87.19 74 ASP A CA 1
ATOM 593 C C . ASP A 1 74 ? -5.704 -13.716 21.033 1.00 87.19 74 ASP A C 1
ATOM 595 O O . ASP A 1 74 ? -6.475 -13.520 21.971 1.00 87.19 74 ASP A O 1
ATOM 599 N N . HIS A 1 75 ? -5.798 -14.809 20.270 1.00 89.56 75 HIS A N 1
ATOM 600 C CA . HIS A 1 75 ? -6.850 -15.804 20.468 1.00 89.56 75 HIS A CA 1
ATOM 601 C C . HIS A 1 75 ? -6.772 -16.480 21.848 1.00 89.56 75 HIS A C 1
ATOM 603 O O . HIS A 1 75 ? -7.799 -16.752 22.476 1.00 89.56 75 HIS A O 1
ATOM 609 N N . GLN A 1 76 ? -5.564 -16.749 22.357 1.00 90.19 76 GLN A N 1
ATOM 610 C CA . GLN A 1 76 ? -5.398 -17.279 23.713 1.00 90.19 76 GLN A CA 1
ATOM 611 C C . GLN A 1 76 ? -5.794 -16.260 24.782 1.00 90.19 76 GLN A C 1
ATOM 613 O O . GLN A 1 76 ? -6.452 -16.635 25.756 1.00 90.19 76 GLN A O 1
ATOM 618 N N . TYR A 1 77 ? -5.430 -14.992 24.595 1.00 93.31 77 TYR A N 1
ATOM 619 C CA . TYR A 1 77 ? -5.807 -13.916 25.503 1.00 93.31 77 TYR A CA 1
ATOM 620 C C . TYR A 1 77 ? -7.328 -13.728 25.547 1.00 93.31 77 TYR A C 1
ATOM 622 O O . TYR A 1 77 ? -7.919 -13.681 26.625 1.00 93.31 77 TYR A O 1
ATOM 630 N N . GLU A 1 78 ? -7.985 -13.724 24.388 1.00 87.25 78 GLU A N 1
ATOM 631 C CA . GLU A 1 78 ? -9.439 -13.613 24.282 1.00 87.25 78 GLU A CA 1
ATOM 632 C C . GLU A 1 78 ? -10.145 -14.808 24.937 1.00 87.25 78 GLU A C 1
ATOM 634 O O . GLU A 1 78 ? -11.081 -14.634 25.718 1.00 87.25 78 GLU A O 1
ATOM 639 N N . LYS A 1 79 ? -9.644 -16.032 24.719 1.00 93.25 79 LYS A N 1
ATOM 640 C CA . LYS A 1 79 ? -10.155 -17.236 25.388 1.00 93.25 79 LYS A CA 1
ATOM 641 C C . LYS A 1 79 ? -10.032 -17.144 26.911 1.00 93.25 79 LYS A C 1
ATOM 643 O O . LYS A 1 79 ? -10.957 -17.542 27.625 1.00 93.25 79 LYS A O 1
ATOM 648 N N . TYR A 1 80 ? -8.906 -16.641 27.415 1.00 94.12 80 TYR A N 1
ATOM 649 C CA . TYR A 1 80 ? -8.707 -16.427 28.847 1.00 94.12 80 TYR A CA 1
ATOM 650 C C . TYR A 1 80 ? -9.686 -15.375 29.385 1.00 94.12 80 TYR A C 1
ATOM 652 O O . TYR A 1 80 ? -10.390 -15.642 30.357 1.00 94.12 80 TYR A O 1
ATOM 660 N N . SER A 1 81 ? -9.814 -14.238 28.696 1.00 89.06 81 SER A N 1
ATOM 661 C CA . SER A 1 81 ? -10.730 -13.153 29.062 1.00 89.06 81 SER A CA 1
ATOM 662 C C . SER A 1 81 ? -12.193 -13.614 29.101 1.00 89.06 81 SER A C 1
ATOM 664 O O . SER A 1 81 ? -12.896 -13.371 30.081 1.00 89.06 81 SER A O 1
ATOM 666 N N . LEU A 1 82 ? -12.640 -14.382 28.101 1.00 90.50 82 LEU A N 1
ATOM 667 C CA . LEU A 1 82 ? -13.976 -14.992 28.068 1.00 90.50 82 LEU A CA 1
ATOM 668 C C . LEU A 1 82 ? -14.198 -15.984 29.215 1.00 90.50 82 LEU A C 1
ATOM 670 O O . LEU A 1 82 ? -15.297 -16.071 29.767 1.00 90.50 82 LEU A O 1
ATOM 674 N N . THR A 1 83 ? -13.166 -16.743 29.583 1.00 92.12 83 THR A N 1
ATOM 675 C CA . THR A 1 83 ? -13.239 -17.696 30.698 1.00 92.12 83 THR A CA 1
ATOM 676 C C . THR A 1 83 ? -13.374 -16.965 32.033 1.00 92.12 83 THR A C 1
ATOM 678 O O . THR A 1 83 ? -14.229 -17.325 32.845 1.00 92.12 83 THR A O 1
ATOM 681 N N . GLU A 1 84 ? -12.587 -15.910 32.237 1.00 91.69 84 GLU A N 1
ATOM 682 C CA . GLU A 1 84 ? -12.656 -15.060 33.426 1.00 91.69 84 GLU A CA 1
ATOM 683 C C . GLU A 1 84 ? -14.013 -14.348 33.525 1.00 91.69 84 GLU A C 1
ATOM 685 O O . GLU A 1 84 ? -14.650 -14.348 34.581 1.00 91.69 84 GLU A O 1
ATOM 690 N N . LEU A 1 85 ? -14.511 -13.805 32.411 1.00 90.56 85 LEU A N 1
ATOM 691 C CA . LEU A 1 85 ? -15.814 -13.150 32.356 1.00 90.56 85 LEU A CA 1
ATOM 692 C C . LEU A 1 85 ? -16.948 -14.121 32.714 1.00 90.56 85 LEU A C 1
ATOM 694 O O . LEU A 1 85 ? -17.817 -13.792 33.521 1.00 90.56 85 LEU A O 1
ATOM 698 N N . ASN A 1 86 ? -16.910 -15.348 32.189 1.00 90.50 86 ASN A N 1
ATOM 699 C CA . ASN A 1 86 ? -17.873 -16.388 32.551 1.00 90.50 86 ASN A CA 1
ATOM 700 C C . ASN A 1 86 ? -17.807 -16.768 34.037 1.00 90.50 86 ASN A C 1
ATOM 702 O O . ASN A 1 86 ? -18.847 -17.015 34.651 1.00 90.50 86 ASN A O 1
ATOM 706 N N . GLN A 1 87 ? -16.616 -16.803 34.643 1.00 90.06 87 GLN A N 1
ATOM 707 C CA . GLN A 1 87 ? -16.486 -17.014 36.089 1.00 90.06 87 GLN A CA 1
ATOM 708 C C . GLN A 1 87 ? -17.115 -15.870 36.888 1.00 90.06 87 GLN A C 1
ATOM 710 O O . GLN A 1 87 ? -17.856 -16.130 37.837 1.00 90.06 87 GLN A O 1
ATOM 715 N N . ARG A 1 88 ? -16.890 -14.618 36.477 1.00 89.56 88 ARG A N 1
ATOM 716 C CA . ARG A 1 88 ? -17.510 -13.448 37.116 1.00 89.56 88 ARG A CA 1
ATOM 717 C C . ARG A 1 88 ? -19.033 -13.470 36.989 1.00 89.56 88 ARG A C 1
ATOM 719 O O . ARG A 1 88 ? -19.718 -13.211 37.975 1.00 89.56 88 ARG A O 1
ATOM 726 N N . PHE A 1 89 ? -19.576 -13.847 35.828 1.00 88.56 89 PHE A N 1
ATOM 727 C CA . PHE A 1 89 ? -21.024 -14.006 35.657 1.00 88.56 89 PHE A CA 1
ATOM 728 C C . PHE A 1 89 ? -21.608 -15.084 36.565 1.00 88.56 89 PHE A C 1
ATOM 730 O O . PHE A 1 89 ? -22.646 -14.852 37.178 1.00 88.56 89 PHE A O 1
ATOM 737 N N . ARG A 1 90 ? -20.937 -16.234 36.709 1.00 89.19 90 ARG A N 1
ATOM 738 C CA . ARG A 1 90 ? -21.375 -17.276 37.651 1.00 89.19 90 ARG A CA 1
ATOM 739 C C . ARG A 1 90 ? -21.396 -16.768 39.087 1.00 89.19 90 ARG A C 1
ATOM 741 O O . ARG A 1 90 ? -22.395 -16.949 39.770 1.00 89.19 90 ARG A O 1
ATOM 748 N N . TYR A 1 91 ? -20.344 -16.068 39.509 1.00 90.75 91 TYR A N 1
ATOM 749 C CA . TYR A 1 91 ? -20.290 -15.477 40.845 1.00 90.75 91 TYR A CA 1
ATOM 750 C C . TYR A 1 91 ? -21.431 -14.476 41.087 1.00 90.75 91 TYR A C 1
ATOM 752 O O . TYR A 1 91 ? -22.079 -14.521 42.133 1.00 90.75 91 TYR A O 1
ATOM 760 N N . MET A 1 92 ? -21.715 -13.603 40.114 1.00 87.69 92 MET A N 1
ATOM 761 C CA . MET A 1 92 ? -22.824 -12.649 40.208 1.00 87.69 92 MET A CA 1
ATOM 762 C C . MET A 1 92 ? -24.188 -13.344 40.243 1.00 87.69 92 MET A C 1
ATOM 764 O O . MET A 1 92 ? -25.033 -12.959 41.044 1.00 87.69 92 MET A O 1
ATOM 768 N N . LEU A 1 93 ? -24.402 -14.385 39.434 1.00 88.81 93 LEU A N 1
ATOM 769 C CA . LEU A 1 93 ? -25.639 -15.172 39.459 1.00 88.81 93 LEU A CA 1
ATOM 770 C C . LEU A 1 93 ? -25.850 -15.854 40.816 1.00 88.81 93 LEU A C 1
ATOM 772 O O . LEU A 1 93 ? -26.937 -15.755 41.383 1.00 88.81 93 LEU A O 1
ATOM 776 N N . ASP A 1 94 ? -24.808 -16.470 41.377 1.00 89.94 94 ASP A N 1
ATOM 777 C CA . ASP A 1 94 ? -24.865 -17.079 42.711 1.00 89.94 94 ASP A CA 1
ATOM 778 C C . ASP A 1 94 ? -25.140 -16.032 43.801 1.00 89.94 94 ASP A C 1
ATOM 780 O O . ASP A 1 94 ? -25.839 -16.293 44.783 1.00 89.94 94 ASP A O 1
ATOM 784 N N . HIS A 1 95 ? -24.592 -14.825 43.650 1.00 87.19 95 HIS A N 1
ATOM 785 C CA . HIS A 1 95 ? -24.860 -13.711 44.553 1.00 87.19 95 HIS A CA 1
ATOM 786 C C . HIS A 1 95 ? -26.316 -13.232 44.465 1.00 87.19 95 HIS A C 1
ATOM 788 O O . HIS A 1 95 ? -26.979 -13.128 45.495 1.00 87.19 95 HIS A O 1
ATOM 794 N N . ILE A 1 96 ? -26.844 -13.026 43.254 1.00 85.81 96 ILE A N 1
ATOM 795 C CA . ILE A 1 96 ? -28.250 -12.660 43.027 1.00 85.81 96 ILE A CA 1
ATOM 796 C C . ILE A 1 96 ? -29.174 -13.713 43.636 1.00 85.81 96 ILE A C 1
ATOM 798 O O . ILE A 1 96 ? -30.099 -13.367 44.364 1.00 85.81 96 ILE A O 1
ATOM 802 N N . HIS A 1 97 ? -28.889 -14.996 43.423 1.00 89.06 97 HIS A N 1
ATOM 803 C CA . HIS A 1 97 ? -29.714 -16.068 43.967 1.00 89.06 97 HIS A CA 1
ATOM 804 C C . HIS A 1 97 ? -29.720 -16.089 45.506 1.00 89.06 97 HIS A C 1
ATOM 806 O O . HIS A 1 97 ? -30.759 -16.321 46.134 1.00 89.06 97 HIS A O 1
ATOM 812 N N . ARG A 1 98 ? -28.575 -15.792 46.139 1.00 89.69 98 ARG A N 1
ATOM 813 C CA . ARG A 1 98 ? -28.497 -15.611 47.598 1.00 89.69 98 ARG A CA 1
ATOM 814 C C . ARG A 1 98 ? -29.343 -14.429 48.064 1.00 89.69 98 ARG A C 1
ATOM 816 O O . ARG A 1 98 ? -30.145 -14.608 48.978 1.00 89.69 98 ARG A O 1
ATOM 823 N N . LEU A 1 99 ? -29.234 -13.277 47.402 1.00 85.56 99 LEU A N 1
ATOM 824 C CA . LEU A 1 99 ? -30.038 -12.093 47.716 1.00 85.56 99 LEU A CA 1
ATOM 825 C C . LEU A 1 99 ? -31.540 -12.347 47.539 1.00 85.56 99 LEU A C 1
ATOM 827 O O . LEU A 1 99 ? -32.336 -11.935 48.378 1.00 85.56 99 LEU A O 1
ATOM 831 N N . GLU A 1 100 ? -31.952 -13.065 46.494 1.00 84.94 100 GLU A N 1
ATOM 832 C CA . GLU A 1 100 ? -33.351 -13.460 46.290 1.00 84.94 100 GLU A CA 1
ATOM 833 C C . GLU A 1 100 ? -33.853 -14.375 47.411 1.00 84.94 100 GLU A C 1
ATOM 835 O O . GLU A 1 100 ? -34.962 -14.193 47.923 1.00 84.94 100 GLU A O 1
ATOM 840 N N . THR A 1 101 ? -33.015 -15.319 47.842 1.00 90.31 101 THR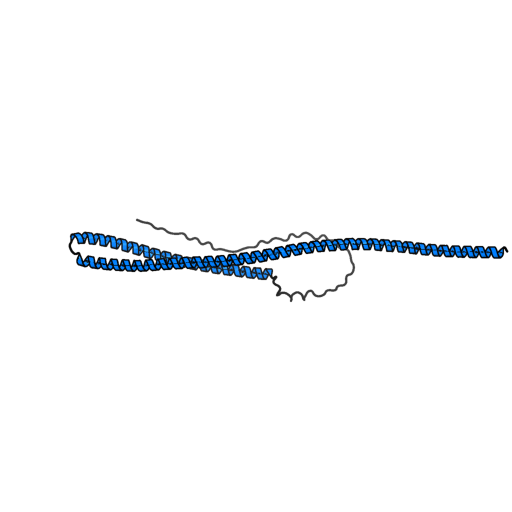 A N 1
ATOM 841 C CA . THR A 1 101 ? -33.327 -16.223 48.953 1.00 90.31 101 THR A CA 1
ATOM 842 C C . THR A 1 101 ? -33.476 -15.456 50.267 1.00 90.31 101 THR A C 1
ATOM 844 O O . THR A 1 101 ? -34.420 -15.690 51.025 1.00 90.31 101 THR A O 1
ATOM 847 N N . GLU A 1 102 ? -32.570 -14.521 50.552 1.00 86.12 102 GLU A N 1
ATOM 848 C CA . GLU A 1 102 ? -32.652 -13.663 51.736 1.00 86.12 102 GLU A CA 1
ATOM 849 C C . GLU A 1 102 ? -33.865 -12.742 51.689 1.00 86.12 102 GLU A C 1
ATOM 851 O O . GLU A 1 102 ? -34.615 -12.669 52.663 1.00 86.12 102 GLU A O 1
ATOM 856 N N . ARG A 1 103 ? -34.131 -12.113 50.542 1.00 86.69 103 ARG A N 1
ATOM 857 C CA . ARG A 1 103 ? -35.331 -11.304 50.323 1.00 86.69 103 ARG A CA 1
ATOM 858 C C . ARG A 1 103 ? -36.599 -12.102 50.620 1.00 86.69 103 ARG A C 1
ATOM 860 O O . ARG A 1 103 ? -37.479 -11.582 51.302 1.00 86.69 103 ARG A O 1
ATOM 867 N N . SER A 1 104 ? -36.693 -13.351 50.158 1.00 88.44 104 SER A N 1
ATOM 868 C CA . SER A 1 104 ? -37.844 -14.213 50.456 1.00 88.44 104 SER A CA 1
ATOM 869 C C . SER A 1 104 ? -37.984 -14.456 51.963 1.00 88.44 104 SER A C 1
ATOM 871 O O . SER A 1 104 ? -39.066 -14.266 52.512 1.00 88.44 104 SER A O 1
ATOM 873 N N . LYS A 1 105 ? -36.878 -14.750 52.664 1.00 88.50 105 LYS A N 1
ATOM 874 C CA . LYS A 1 105 ? -36.876 -14.909 54.131 1.00 88.50 105 LYS A CA 1
ATOM 875 C C . LYS A 1 105 ? -37.326 -13.641 54.860 1.00 88.50 105 LYS A C 1
ATOM 877 O O . LYS A 1 105 ? -38.048 -13.733 55.852 1.00 88.50 105 LYS A O 1
ATOM 882 N N . TYR A 1 106 ? -36.900 -12.463 54.404 1.00 84.25 106 TYR A N 1
ATOM 883 C CA . TYR A 1 106 ? -37.324 -11.194 54.998 1.00 84.25 106 TYR A CA 1
ATOM 884 C C . TYR A 1 106 ? -38.807 -10.924 54.763 1.00 84.25 106 TYR A C 1
ATOM 886 O O . TYR A 1 106 ? -39.479 -10.481 55.690 1.00 84.25 106 TYR A O 1
ATOM 894 N N . ILE A 1 107 ? -39.333 -11.230 53.573 1.00 85.31 107 ILE A N 1
ATOM 895 C CA . ILE A 1 107 ? -40.768 -11.127 53.274 1.00 85.31 107 ILE A CA 1
ATOM 896 C C . ILE A 1 107 ? -41.576 -12.039 54.206 1.00 85.31 107 ILE A C 1
ATOM 898 O O . ILE A 1 107 ? -42.552 -11.576 54.802 1.00 85.31 107 ILE A O 1
ATOM 902 N N . ASP A 1 108 ? -41.136 -13.285 54.396 1.00 86.25 108 ASP A N 1
ATOM 903 C CA . ASP A 1 108 ? -41.790 -14.244 55.291 1.00 86.25 108 ASP A CA 1
ATOM 904 C C . ASP A 1 108 ? -41.770 -13.759 56.751 1.00 86.25 108 ASP A C 1
ATOM 906 O O . ASP A 1 108 ? -42.809 -13.734 57.415 1.00 86.25 108 ASP A O 1
ATOM 910 N N . LYS A 1 109 ? -40.619 -13.271 57.239 1.00 82.31 109 LYS A N 1
ATOM 911 C CA . LYS A 1 109 ? -40.504 -12.660 58.577 1.00 82.31 109 LYS A CA 1
ATOM 912 C C . LYS A 1 109 ? -41.406 -11.436 58.738 1.00 82.31 109 LYS A C 1
ATOM 914 O O . LYS A 1 109 ? -42.030 -11.271 59.782 1.00 82.31 109 LYS A O 1
ATOM 919 N N . LEU A 1 110 ? -41.504 -10.576 57.722 1.00 77.44 110 LEU A N 1
ATOM 920 C CA . LEU A 1 110 ? -42.377 -9.397 57.739 1.00 77.44 110 LEU A CA 1
ATOM 921 C C . LEU A 1 110 ? -43.853 -9.794 57.821 1.00 77.44 110 LEU A C 1
ATOM 923 O O . LEU A 1 110 ? -44.620 -9.160 58.548 1.00 77.44 110 LEU A O 1
ATOM 927 N N . ALA A 1 111 ? -44.255 -10.844 57.103 1.00 79.69 111 ALA A N 1
ATOM 928 C CA . ALA A 1 111 ? -45.602 -11.397 57.189 1.00 79.69 111 ALA A CA 1
ATOM 929 C C . ALA A 1 111 ? -45.886 -11.969 58.590 1.00 79.69 111 ALA A C 1
ATOM 931 O O . ALA A 1 111 ? -46.937 -11.685 59.169 1.00 79.69 111 ALA A O 1
ATOM 932 N N . GLU A 1 112 ? -44.927 -12.692 59.175 1.00 81.12 112 GLU A N 1
ATOM 933 C CA . GLU A 1 112 ? -45.031 -13.236 60.531 1.00 81.12 112 GLU A CA 1
ATOM 934 C C . GLU A 1 112 ? -45.108 -12.130 61.597 1.00 81.12 112 GLU A C 1
ATOM 936 O O . GLU A 1 112 ? -45.951 -12.187 62.493 1.00 81.12 112 GLU A O 1
ATOM 941 N N . LEU A 1 113 ? -44.280 -11.086 61.486 1.00 77.25 113 LEU A N 1
ATOM 942 C CA . LEU A 1 113 ? -44.306 -9.921 62.374 1.00 77.25 113 LEU A CA 1
ATOM 943 C C . LEU A 1 113 ? -45.626 -9.161 62.270 1.00 77.25 113 LEU A C 1
ATOM 945 O O . LEU A 1 113 ? -46.192 -8.799 63.297 1.00 77.25 113 LEU A O 1
ATOM 949 N N . ARG A 1 114 ? -46.163 -8.964 61.059 1.00 76.50 114 ARG A N 1
ATOM 950 C CA . ARG A 1 114 ? -47.495 -8.367 60.863 1.00 76.50 114 ARG A CA 1
ATOM 951 C C . ARG A 1 114 ? -48.584 -9.203 61.533 1.00 76.50 114 ARG A C 1
ATOM 953 O O . ARG A 1 114 ? -49.455 -8.643 62.193 1.00 76.50 114 ARG A O 1
ATOM 960 N N . HIS A 1 115 ? -48.508 -10.528 61.424 1.00 74.69 115 HIS A N 1
ATOM 961 C CA . HIS A 1 115 ? -49.444 -11.432 62.088 1.00 74.69 115 HIS A CA 1
ATOM 962 C C . HIS A 1 115 ? -49.315 -11.379 63.621 1.00 74.69 115 HIS A C 1
ATOM 964 O O . HIS A 1 115 ? -50.314 -11.262 64.328 1.00 74.69 115 HIS A O 1
ATOM 970 N N . LYS A 1 116 ? -48.086 -11.375 64.151 1.00 71.19 116 LYS A N 1
ATOM 971 C CA . LYS A 1 116 ? -47.805 -11.241 65.590 1.00 71.19 116 LYS A CA 1
ATOM 972 C C . LYS A 1 116 ? -48.225 -9.883 66.149 1.00 71.19 116 LYS A C 1
ATOM 974 O O . LYS A 1 116 ? -48.785 -9.853 67.238 1.00 71.19 116 LYS A O 1
ATOM 979 N N . ALA A 1 117 ? -48.001 -8.791 65.421 1.00 64.56 117 ALA A N 1
ATOM 980 C CA . ALA A 1 117 ? -48.427 -7.445 65.799 1.00 64.56 117 ALA A CA 1
ATOM 981 C C . ALA A 1 117 ? -49.957 -7.330 65.822 1.00 64.56 117 ALA A C 1
ATOM 983 O O . ALA A 1 117 ? -50.517 -6.765 66.758 1.00 64.56 117 ALA A O 1
ATOM 984 N N . PHE A 1 118 ? -50.641 -7.943 64.850 1.00 67.38 118 PHE A N 1
ATOM 985 C CA . PHE A 1 118 ? -52.098 -8.063 64.855 1.00 67.38 118 PHE A CA 1
ATOM 986 C C . PHE A 1 118 ? -52.600 -8.829 66.092 1.00 67.38 118 PHE A C 1
ATOM 988 O O . PHE A 1 118 ? -53.503 -8.366 66.782 1.00 67.38 118 PHE A O 1
ATOM 995 N N . ILE A 1 119 ? -51.962 -9.950 66.448 1.00 59.75 119 ILE A N 1
ATOM 996 C CA . ILE A 1 119 ? -52.297 -10.725 67.657 1.00 59.75 119 ILE A CA 1
ATOM 997 C C . ILE A 1 119 ? -51.943 -9.966 68.951 1.00 59.75 119 ILE A C 1
ATOM 999 O O . ILE A 1 119 ? -52.651 -10.063 69.950 1.00 59.75 119 ILE A O 1
ATOM 1003 N N . ALA A 1 120 ? -50.853 -9.203 68.978 1.00 53.34 120 ALA A N 1
ATOM 1004 C CA . ALA A 1 120 ? -50.415 -8.462 70.159 1.00 53.34 120 ALA A CA 1
ATOM 1005 C C . ALA A 1 120 ? -51.230 -7.194 70.417 1.00 53.34 120 ALA A C 1
ATOM 1007 O O . ALA A 1 120 ? -51.472 -6.874 71.580 1.00 53.34 120 ALA A O 1
ATOM 1008 N N . SER A 1 121 ? -51.727 -6.548 69.357 1.00 55.31 121 SER A N 1
ATOM 1009 C CA . SER A 1 121 ? -52.757 -5.506 69.430 1.00 55.31 121 SER A CA 1
ATOM 1010 C C . SER A 1 121 ? -54.038 -6.008 70.105 1.00 55.31 121 SER A C 1
ATOM 1012 O O . SER A 1 121 ? -54.791 -5.201 70.641 1.00 55.31 121 SER A O 1
ATOM 1014 N N . ILE A 1 122 ? -54.282 -7.323 70.092 1.00 54.75 122 ILE A N 1
ATOM 1015 C CA . ILE A 1 122 ? -55.410 -7.974 70.770 1.00 54.75 122 ILE A CA 1
ATOM 1016 C C . ILE A 1 122 ? -55.042 -8.371 72.219 1.00 54.75 122 ILE A C 1
ATOM 1018 O O . ILE A 1 122 ? -55.912 -8.391 73.083 1.00 54.75 122 ILE A O 1
ATOM 1022 N N . ASN A 1 123 ? -53.759 -8.636 72.518 1.00 54.22 123 ASN A N 1
ATOM 1023 C CA . ASN A 1 123 ? -53.304 -9.274 73.769 1.00 54.22 123 ASN A CA 1
ATOM 1024 C C . ASN A 1 123 ? -52.484 -8.387 74.743 1.00 54.22 123 ASN A C 1
ATOM 1026 O O . ASN A 1 123 ? -52.039 -8.884 75.779 1.00 54.22 123 ASN A O 1
ATOM 1030 N N . GLY A 1 124 ? -52.248 -7.102 74.453 1.00 53.41 124 GLY A N 1
ATOM 1031 C CA . GLY A 1 124 ? -51.746 -6.118 75.434 1.00 53.41 124 GLY A CA 1
ATOM 1032 C C . GLY A 1 124 ? -50.280 -6.257 75.899 1.00 53.41 124 GLY A C 1
ATOM 1033 O O . GLY A 1 124 ? -49.913 -5.702 76.933 1.00 53.41 124 GLY A O 1
ATOM 1034 N N . LYS A 1 125 ? -49.411 -6.974 75.167 1.00 57.59 125 LYS A N 1
ATOM 1035 C CA . LYS A 1 125 ? -47.963 -7.109 75.470 1.00 57.59 125 LYS A CA 1
ATOM 1036 C C . LYS A 1 125 ? -47.086 -6.274 74.521 1.00 57.59 125 LYS A C 1
ATOM 1038 O O . LYS A 1 125 ? -46.270 -6.812 73.779 1.00 57.59 125 LYS A O 1
ATOM 1043 N N . GLU A 1 126 ? -47.235 -4.953 74.547 1.00 58.69 126 GLU A N 1
ATOM 1044 C CA . GLU A 1 126 ? -46.589 -4.044 73.580 1.00 58.69 126 GLU A CA 1
ATOM 1045 C C . GLU A 1 126 ? -45.074 -3.860 73.789 1.00 58.69 126 GLU A C 1
ATOM 1047 O O . GLU A 1 126 ? -44.319 -3.697 72.832 1.00 58.69 126 GLU A O 1
ATOM 1052 N N . LYS A 1 127 ? -44.584 -3.917 75.033 1.00 58.44 127 LYS A N 1
ATOM 1053 C CA . LYS A 1 127 ? -43.233 -3.420 75.358 1.00 58.44 127 LYS A CA 1
ATOM 1054 C C . LYS A 1 127 ? -42.079 -4.299 74.857 1.00 58.44 127 LYS A C 1
ATOM 1056 O O . LYS A 1 127 ? -41.060 -3.757 74.459 1.00 58.44 127 LYS A O 1
ATOM 1061 N N . GLN A 1 128 ? -42.215 -5.629 74.866 1.00 60.97 128 GLN A N 1
ATOM 1062 C CA . GLN A 1 128 ? -41.162 -6.551 74.394 1.00 60.97 128 GLN A CA 1
ATOM 1063 C C . GLN A 1 128 ? -41.127 -6.681 72.866 1.00 60.97 128 GLN A C 1
ATOM 1065 O O . GLN A 1 128 ? -40.054 -6.840 72.288 1.00 60.97 128 GLN A O 1
ATOM 1070 N N . GLN A 1 129 ? -42.283 -6.581 72.206 1.00 60.12 129 GLN A N 1
ATOM 1071 C CA . GLN A 1 129 ? -42.359 -6.642 70.746 1.00 60.12 129 GLN A CA 1
ATOM 1072 C C . GLN A 1 129 ? -41.864 -5.352 70.088 1.00 60.12 129 GLN A C 1
ATOM 1074 O O . GLN A 1 129 ? -41.220 -5.417 69.046 1.00 60.12 129 GLN A O 1
ATOM 1079 N N . LEU A 1 130 ? -42.074 -4.196 70.729 1.00 63.22 130 LEU A N 1
ATOM 1080 C CA . LEU A 1 130 ? -41.540 -2.917 70.260 1.00 63.22 130 LEU A CA 1
ATOM 1081 C C . LEU A 1 130 ? -40.000 -2.890 70.268 1.00 63.22 130 LEU A C 1
ATOM 1083 O O . LEU A 1 130 ? -39.395 -2.306 69.373 1.00 63.22 130 LEU A O 1
ATOM 1087 N N . THR A 1 131 ? -39.356 -3.533 71.249 1.00 69.25 131 THR A N 1
ATOM 1088 C CA . THR A 1 131 ? -37.887 -3.612 71.328 1.00 69.25 131 THR A CA 1
ATOM 1089 C C . THR A 1 131 ? -37.301 -4.507 70.236 1.00 69.25 131 THR A C 1
ATOM 1091 O O . THR A 1 131 ? -36.302 -4.135 69.629 1.00 69.25 131 THR A O 1
ATOM 1094 N N . LEU A 1 132 ? -37.945 -5.646 69.950 1.00 70.81 132 LEU A N 1
ATOM 1095 C CA . LEU A 1 132 ? -37.572 -6.536 68.841 1.00 70.81 132 LEU A CA 1
ATOM 1096 C C . LEU A 1 132 ? -37.740 -5.843 67.484 1.00 70.81 132 LEU A C 1
ATOM 1098 O O . LEU A 1 132 ? -36.819 -5.851 66.677 1.00 70.81 132 LEU A O 1
ATOM 1102 N N . LEU A 1 133 ? -38.861 -5.145 67.279 1.00 69.31 133 LEU A N 1
ATOM 1103 C CA . LEU A 1 133 ? -39.113 -4.393 66.050 1.00 69.31 133 LEU A CA 1
ATOM 1104 C C . LEU A 1 133 ? -38.081 -3.273 65.834 1.00 69.31 133 LEU A C 1
ATOM 1106 O O . LEU A 1 133 ? -37.680 -3.000 64.708 1.00 69.31 133 LEU A O 1
ATOM 1110 N N . LYS A 1 134 ? -37.624 -2.626 66.915 1.00 74.06 134 LYS A N 1
ATOM 1111 C CA . LYS A 1 134 ? -36.561 -1.612 66.849 1.00 74.06 134 LYS A CA 1
ATOM 1112 C C . LYS A 1 134 ? -35.216 -2.200 66.427 1.00 74.06 134 LYS A C 1
ATOM 1114 O O . LYS A 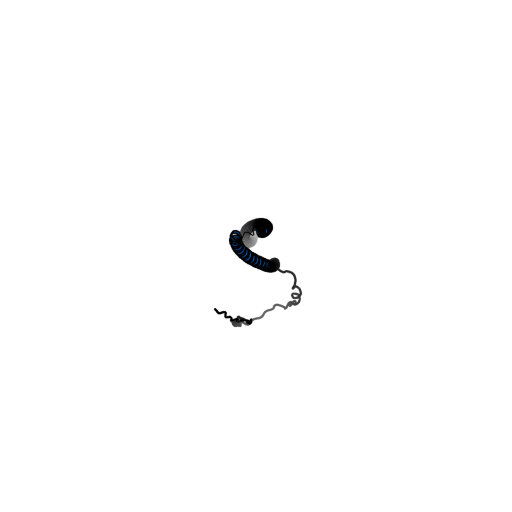1 134 ? -34.505 -1.542 65.677 1.00 74.06 134 LYS A O 1
ATOM 1119 N N . ALA A 1 135 ? -34.875 -3.395 66.907 1.00 74.25 135 ALA A N 1
ATOM 1120 C CA . ALA A 1 135 ? -33.647 -4.081 66.515 1.00 74.25 135 ALA A CA 1
ATOM 1121 C C . ALA A 1 135 ? -33.685 -4.472 65.027 1.00 74.25 135 ALA A C 1
ATOM 1123 O O . ALA A 1 135 ? -32.760 -4.136 64.295 1.00 74.25 135 ALA A O 1
ATOM 1124 N N . ASP A 1 136 ? -34.802 -5.037 64.557 1.00 75.44 136 ASP A N 1
ATOM 1125 C CA . ASP A 1 136 ? -34.975 -5.408 63.146 1.00 75.44 136 ASP A CA 1
ATOM 1126 C C . ASP A 1 136 ? -34.886 -4.190 62.202 1.00 75.44 136 ASP A C 1
ATOM 1128 O O . ASP A 1 136 ? -34.321 -4.278 61.116 1.00 75.44 136 ASP A O 1
ATOM 1132 N N . VAL A 1 137 ? -35.404 -3.022 62.606 1.00 72.12 137 VAL A N 1
ATOM 1133 C CA . VAL A 1 137 ? -35.301 -1.781 61.810 1.00 72.12 137 VAL A CA 1
ATOM 1134 C C . VAL A 1 137 ? -33.859 -1.271 61.716 1.00 72.12 137 VAL A C 1
ATOM 1136 O O . VAL A 1 137 ? -33.472 -0.731 60.679 1.00 72.12 137 VAL A O 1
ATOM 1139 N N . VAL A 1 138 ? -33.058 -1.433 62.773 1.00 76.44 138 VAL A N 1
ATOM 1140 C CA . VAL A 1 138 ? -31.633 -1.068 62.751 1.00 76.44 138 VAL A CA 1
ATOM 1141 C C . VAL A 1 138 ? -30.860 -2.003 61.821 1.00 76.44 138 VAL A C 1
ATOM 1143 O O . VAL A 1 138 ? -30.120 -1.507 60.976 1.00 76.44 138 VAL A O 1
ATOM 1146 N N . ASP A 1 139 ? -31.107 -3.312 61.892 1.00 75.94 139 ASP A N 1
ATOM 1147 C CA . ASP A 1 139 ? -30.482 -4.294 60.994 1.00 75.94 139 ASP A CA 1
ATOM 1148 C C . ASP A 1 139 ? -30.841 -4.036 59.520 1.00 75.94 139 ASP A C 1
ATOM 1150 O O . ASP A 1 139 ? -29.969 -4.070 58.652 1.00 75.94 139 ASP A O 1
ATOM 1154 N N . ILE A 1 140 ? -32.101 -3.688 59.224 1.00 72.56 140 ILE A N 1
ATOM 1155 C CA . ILE A 1 140 ? -32.536 -3.315 57.865 1.00 72.56 140 ILE A CA 1
ATOM 1156 C C . ILE A 1 140 ? -31.820 -2.047 57.375 1.00 72.56 140 ILE A C 1
ATOM 1158 O O . ILE A 1 140 ? -31.435 -1.971 56.207 1.00 72.56 140 ILE A O 1
ATOM 1162 N N . ASN A 1 141 ? -31.626 -1.049 58.241 1.00 69.50 141 ASN A N 1
ATOM 1163 C CA . ASN A 1 141 ? -30.904 0.172 57.876 1.00 69.50 141 ASN A CA 1
ATOM 1164 C C . ASN A 1 141 ? -29.407 -0.078 57.643 1.00 69.50 141 ASN A C 1
ATOM 1166 O O . ASN A 1 141 ? -28.841 0.526 56.733 1.00 69.50 141 ASN A O 1
ATOM 1170 N N . CYS A 1 142 ? -28.778 -0.967 58.414 1.00 70.50 142 CYS A N 1
ATOM 1171 C CA . CYS A 1 142 ? -27.396 -1.381 58.176 1.00 70.50 142 CYS A CA 1
ATOM 1172 C C . CYS A 1 142 ? -27.254 -2.117 56.835 1.00 70.50 142 CYS A C 1
ATOM 1174 O O . CYS A 1 142 ? -26.432 -1.719 56.017 1.00 70.50 142 CYS A O 1
ATOM 1176 N N . ALA A 1 143 ? -28.126 -3.088 56.543 1.00 70.69 143 ALA A N 1
ATOM 1177 C CA . ALA A 1 143 ? -28.114 -3.800 55.261 1.00 70.69 143 ALA A CA 1
ATOM 1178 C C . ALA A 1 143 ? -28.376 -2.876 54.053 1.00 70.69 143 ALA A C 1
ATOM 1180 O O . ALA A 1 143 ? -27.857 -3.099 52.959 1.00 70.69 143 ALA A O 1
ATOM 1181 N N . LYS A 1 144 ? -29.174 -1.816 54.238 1.00 75.12 144 LYS A N 1
ATOM 1182 C CA . LYS A 1 144 ? -29.411 -0.799 53.207 1.00 75.12 144 LYS A CA 1
ATOM 1183 C C . LYS A 1 144 ? -28.149 0.018 52.900 1.00 75.12 144 LYS A C 1
ATOM 1185 O O . LYS A 1 144 ? -27.884 0.265 51.727 1.00 75.12 144 LYS A O 1
ATOM 1190 N N . LEU A 1 145 ? -27.394 0.423 53.924 1.00 71.94 145 LEU A N 1
ATOM 1191 C CA . LEU A 1 145 ? -26.126 1.145 53.755 1.00 71.94 145 LEU A CA 1
ATOM 1192 C C . LEU A 1 145 ? -25.097 0.303 52.987 1.00 71.94 145 LEU A C 1
ATOM 1194 O O . LEU A 1 145 ? -24.447 0.821 52.081 1.00 71.94 145 LEU A O 1
ATOM 1198 N N . ASP A 1 146 ? -25.015 -0.996 53.282 1.00 69.94 146 ASP A N 1
ATOM 1199 C CA . ASP A 1 146 ? -24.145 -1.921 52.544 1.00 69.94 146 ASP A CA 1
ATOM 1200 C C . ASP A 1 146 ? -24.560 -2.019 51.061 1.00 69.94 146 ASP A C 1
ATOM 1202 O O . ASP A 1 146 ? -23.720 -1.928 50.167 1.00 69.94 146 ASP A O 1
ATOM 1206 N N . CYS A 1 147 ? -25.868 -2.089 50.777 1.00 71.31 147 CYS A N 1
ATOM 1207 C CA . CYS A 1 147 ? -26.375 -2.097 49.400 1.00 71.31 147 CYS A CA 1
ATOM 1208 C C . CYS A 1 147 ? -26.098 -0.786 48.639 1.00 71.31 147 CYS A C 1
ATOM 1210 O O . CYS A 1 147 ? -25.825 -0.824 47.441 1.00 71.31 147 CYS A O 1
ATOM 1212 N N . GLU A 1 148 ? -26.198 0.378 49.291 1.00 77.56 148 GLU A N 1
ATOM 1213 C CA . GLU A 1 148 ? -25.897 1.678 48.666 1.00 77.56 148 GLU A CA 1
ATOM 1214 C C . GLU A 1 148 ? -24.404 1.786 48.313 1.00 77.56 148 GLU A C 1
ATOM 1216 O O . GLU A 1 148 ? -24.071 2.178 47.192 1.00 77.56 148 GLU A O 1
ATOM 1221 N N . SER A 1 149 ? -23.521 1.332 49.209 1.00 78.44 149 SER A N 1
ATOM 1222 C CA . SER A 1 149 ? -22.077 1.242 48.954 1.00 78.44 149 SER A CA 1
ATOM 1223 C C . SER A 1 149 ? -21.756 0.338 47.756 1.00 78.44 149 SER A C 1
ATOM 1225 O O . SER A 1 149 ? -20.938 0.697 46.906 1.00 78.44 149 SER A O 1
ATOM 1227 N N . ASP A 1 150 ? -22.415 -0.818 47.641 1.00 79.38 150 ASP A N 1
ATOM 1228 C CA . ASP A 1 150 ? -22.227 -1.724 46.503 1.00 79.38 150 ASP A CA 1
ATOM 1229 C C . ASP A 1 150 ? -22.680 -1.090 45.179 1.00 79.38 150 ASP A C 1
ATOM 1231 O O . ASP A 1 150 ? -21.997 -1.211 44.160 1.00 79.38 150 ASP A O 1
ATOM 1235 N N . VAL A 1 151 ? -23.809 -0.371 45.173 1.00 83.12 151 VAL A N 1
ATOM 1236 C CA . VAL A 1 151 ? -24.304 0.329 43.975 1.00 83.12 151 VAL A CA 1
ATOM 1237 C C . VAL A 1 151 ? -23.320 1.406 43.515 1.00 83.12 151 VAL A C 1
ATOM 1239 O O . VAL A 1 151 ? -23.036 1.492 42.317 1.00 83.12 151 VAL A O 1
ATOM 1242 N N . GLU A 1 152 ? -22.775 2.200 44.438 1.00 87.31 152 GLU A N 1
ATOM 1243 C CA . GLU A 1 152 ? -21.751 3.203 44.124 1.00 87.31 152 GLU A CA 1
ATOM 1244 C C . GLU A 1 152 ? -20.477 2.552 43.571 1.00 87.31 152 GLU A C 1
ATOM 1246 O O . GLU A 1 152 ? -19.924 3.012 42.566 1.00 87.31 152 GLU A O 1
ATOM 1251 N N . PHE A 1 153 ? -20.051 1.428 44.155 1.00 87.94 153 PHE A N 1
ATOM 1252 C CA . PHE A 1 153 ? -18.910 0.663 43.662 1.00 87.94 153 PHE A CA 1
ATOM 1253 C C . PHE A 1 153 ? -19.139 0.132 42.239 1.00 87.94 153 PHE A C 1
ATOM 1255 O O . PHE A 1 153 ? -18.274 0.292 41.374 1.00 87.94 153 PHE A O 1
ATOM 1262 N N . PHE A 1 154 ? -20.312 -0.438 41.945 1.00 87.88 154 PHE A N 1
ATOM 1263 C CA . PHE A 1 154 ? -20.645 -0.911 40.596 1.00 87.88 154 PHE A CA 1
ATOM 1264 C C . PHE A 1 154 ? -20.745 0.230 39.578 1.00 87.88 154 PHE A C 1
ATOM 1266 O O . PHE A 1 154 ? -20.331 0.065 38.424 1.00 87.88 154 PHE A O 1
ATOM 1273 N N . GLN A 1 155 ? -21.255 1.398 39.979 1.00 90.44 155 GLN A N 1
ATOM 1274 C CA . GLN A 1 155 ? -21.257 2.586 39.123 1.00 90.44 155 GLN A CA 1
ATOM 1275 C C . GLN A 1 155 ? -19.833 3.036 38.798 1.00 90.44 155 GLN A C 1
ATOM 1277 O O . GLN A 1 155 ? -19.522 3.250 37.624 1.00 90.44 155 GLN A O 1
ATOM 1282 N N . LEU A 1 156 ? -18.953 3.109 39.800 1.00 93.56 156 LEU A N 1
ATOM 1283 C CA . LEU A 1 156 ? -17.549 3.457 39.596 1.00 93.56 156 LEU A CA 1
ATOM 1284 C C . LEU A 1 156 ? -16.850 2.442 38.685 1.00 93.56 156 LEU A C 1
ATOM 1286 O O . LEU A 1 156 ? -16.172 2.822 37.730 1.00 93.56 156 LEU A O 1
ATOM 1290 N N . GLN A 1 157 ? -17.061 1.147 38.924 1.00 89.25 157 GLN A N 1
ATOM 1291 C CA . GLN A 1 157 ? -16.505 0.080 38.098 1.00 89.25 157 GLN A CA 1
ATOM 1292 C C . GLN A 1 157 ? -16.971 0.197 36.637 1.00 89.25 157 GLN A C 1
ATOM 1294 O O . GLN A 1 157 ? -16.167 0.065 35.713 1.00 89.25 157 GLN A O 1
ATOM 1299 N N . THR A 1 158 ? -18.252 0.503 36.417 1.00 90.00 158 THR A N 1
ATOM 1300 C CA . THR A 1 158 ? -18.813 0.719 35.075 1.00 90.00 158 THR A CA 1
ATOM 1301 C C . THR A 1 158 ? -18.169 1.923 34.387 1.00 90.00 158 THR A C 1
ATOM 1303 O O . THR A 1 158 ? -17.776 1.825 33.224 1.00 90.00 158 THR A O 1
ATOM 1306 N N . GLN A 1 159 ? -17.998 3.037 35.103 1.00 92.12 159 GLN A N 1
ATOM 1307 C CA . GLN A 1 159 ? -17.338 4.236 34.577 1.00 92.12 159 GLN A CA 1
ATOM 1308 C C . GLN A 1 159 ? -15.872 3.970 34.211 1.00 92.12 159 GLN A C 1
ATOM 1310 O O . GLN A 1 159 ? -15.416 4.394 33.148 1.00 92.12 159 GLN A O 1
ATOM 1315 N N . MET A 1 160 ? -15.145 3.211 35.038 1.00 91.06 160 MET A N 1
ATOM 1316 C CA . MET A 1 160 ? -13.768 2.809 34.739 1.00 91.06 160 MET A CA 1
ATOM 1317 C C . MET A 1 160 ? -13.690 1.959 33.466 1.00 91.06 160 MET A C 1
ATOM 1319 O O . MET A 1 160 ? -12.863 2.234 32.597 1.00 91.06 160 MET A O 1
ATOM 1323 N N . TYR A 1 161 ? -14.566 0.962 33.310 1.00 92.25 161 TYR A N 1
ATOM 1324 C CA . TYR A 1 161 ? -14.597 0.141 32.095 1.00 92.25 161 TYR A CA 1
ATOM 1325 C C . TYR A 1 161 ? -14.928 0.957 30.842 1.00 92.25 161 TYR A C 1
ATOM 1327 O O . TYR A 1 161 ? -14.313 0.748 29.793 1.00 92.25 161 TYR A O 1
ATOM 1335 N N . GLN A 1 162 ? -15.851 1.916 30.946 1.00 93.44 162 GLN A N 1
ATOM 1336 C CA . GLN A 1 162 ? -16.171 2.828 29.849 1.00 93.44 162 GLN A CA 1
ATOM 1337 C C . GLN A 1 162 ? -14.959 3.679 29.448 1.00 93.44 162 GLN A C 1
ATOM 1339 O O . GLN A 1 162 ? -14.644 3.752 28.261 1.00 93.44 162 GLN A O 1
ATOM 1344 N N . GLN A 1 163 ? -14.230 4.250 30.414 1.00 94.00 163 GLN A N 1
ATOM 1345 C CA . GLN A 1 163 ? -13.017 5.024 30.129 1.00 94.00 163 GLN A CA 1
ATOM 1346 C C . GLN A 1 163 ? -11.920 4.178 29.481 1.00 94.00 163 GLN A C 1
ATOM 1348 O O . GLN A 1 163 ? -11.341 4.597 28.481 1.00 94.00 163 GLN A O 1
ATOM 1353 N N . VAL A 1 164 ? -11.651 2.976 30.000 1.00 93.31 164 VAL A N 1
ATOM 1354 C CA . VAL A 1 164 ? -10.639 2.072 29.424 1.00 93.31 164 VAL A CA 1
ATOM 1355 C C . VAL A 1 164 ? -10.993 1.709 27.983 1.00 93.31 164 VAL A C 1
ATOM 1357 O O . VAL A 1 164 ? -10.131 1.746 27.106 1.00 93.31 164 VAL A O 1
ATOM 1360 N N . THR A 1 165 ? -12.270 1.425 27.717 1.00 91.44 165 THR A N 1
ATOM 1361 C CA . THR A 1 165 ? -12.751 1.115 26.364 1.00 91.44 165 THR A CA 1
ATOM 1362 C C . THR A 1 165 ? -12.571 2.308 25.425 1.00 91.44 165 THR A C 1
ATOM 1364 O O . THR A 1 165 ? -12.079 2.144 24.310 1.00 91.44 165 THR A O 1
ATOM 1367 N N . GLN A 1 166 ? -12.906 3.515 25.887 1.00 95.12 166 GLN A N 1
ATOM 1368 C CA . GLN A 1 166 ? -12.771 4.740 25.103 1.00 95.12 166 GLN A CA 1
ATOM 1369 C C . GLN A 1 166 ? -11.306 5.049 24.766 1.00 95.12 166 GLN A C 1
ATOM 1371 O O . GLN A 1 166 ? -10.995 5.350 23.615 1.00 95.12 166 GLN A O 1
ATOM 1376 N N . VAL A 1 167 ? -10.399 4.937 25.742 1.00 93.50 167 VAL A N 1
ATOM 1377 C CA . VAL A 1 167 ? -8.956 5.136 25.529 1.00 93.50 167 VAL A CA 1
ATOM 1378 C C . VAL A 1 167 ? -8.401 4.081 24.569 1.00 93.50 167 VAL A C 1
ATOM 1380 O O . VAL A 1 167 ? -7.660 4.419 23.646 1.00 93.50 167 VAL A O 1
ATOM 1383 N N . GLY A 1 168 ? -8.804 2.816 24.730 1.00 91.31 168 GLY A N 1
ATOM 1384 C CA . GLY A 1 168 ? -8.423 1.736 23.820 1.00 91.31 168 GLY A CA 1
ATOM 1385 C C . GLY A 1 168 ? -8.869 2.003 22.380 1.00 91.31 168 GLY A C 1
ATOM 1386 O O . GLY A 1 168 ? -8.063 1.916 21.457 1.00 91.31 168 GLY A O 1
ATOM 1387 N N . GLN A 1 169 ? -10.124 2.416 22.184 1.00 93.06 169 GLN A N 1
ATOM 1388 C CA . GLN A 1 169 ? -10.651 2.774 20.863 1.00 93.06 169 GLN A CA 1
ATOM 1389 C C . GLN A 1 169 ? -9.926 3.970 20.246 1.00 93.06 169 GLN A C 1
ATOM 1391 O O . GLN A 1 169 ? -9.604 3.933 19.062 1.00 93.06 169 GLN A O 1
ATOM 1396 N N . GLN A 1 170 ? -9.620 5.007 21.030 1.00 94.69 170 GLN A N 1
ATOM 1397 C CA . GLN A 1 170 ? -8.849 6.154 20.544 1.00 94.69 170 GLN A CA 1
ATOM 1398 C C . GLN A 1 170 ? -7.444 5.750 20.088 1.00 94.69 170 GLN A C 1
ATOM 1400 O O . GLN A 1 170 ? -6.997 6.210 19.039 1.00 94.69 170 GLN A O 1
ATOM 1405 N N . SER A 1 171 ? -6.769 4.872 20.836 1.00 94.38 171 SER A N 1
ATOM 1406 C CA . SER A 1 171 ? -5.450 4.353 20.457 1.00 94.38 171 SER A CA 1
ATOM 1407 C C . SER A 1 171 ? -5.508 3.569 19.145 1.00 94.38 171 SER A C 1
ATOM 1409 O O . SER A 1 171 ? -4.690 3.800 18.256 1.00 94.38 171 SER A O 1
ATOM 1411 N N . ILE A 1 172 ? -6.496 2.679 19.001 1.00 93.94 172 ILE A N 1
ATOM 1412 C CA . ILE A 1 172 ? -6.697 1.887 17.780 1.00 93.94 172 ILE A CA 1
ATOM 1413 C C . ILE A 1 172 ? -6.988 2.802 16.585 1.00 93.94 172 ILE A C 1
ATOM 1415 O O . ILE A 1 172 ? -6.409 2.624 15.517 1.00 93.94 172 ILE A O 1
ATOM 1419 N N . GLU A 1 173 ? -7.852 3.804 16.753 1.00 96.06 173 GLU A N 1
ATOM 1420 C CA . GLU A 1 173 ? -8.201 4.735 15.677 1.00 96.06 173 GLU A CA 1
ATOM 1421 C C . GLU A 1 173 ? -6.990 5.579 15.248 1.00 96.06 173 GLU A C 1
ATOM 1423 O O . GLU A 1 173 ? -6.757 5.765 14.054 1.00 96.06 173 GLU A O 1
ATOM 1428 N N . GLN A 1 174 ? -6.173 6.044 16.199 1.00 96.00 174 GLN A N 1
ATOM 1429 C CA . GLN A 1 174 ? -4.933 6.769 15.901 1.00 96.00 174 GLN A CA 1
ATOM 1430 C C . GLN A 1 174 ? -3.935 5.906 15.127 1.00 96.00 174 GLN A C 1
ATOM 1432 O O . GLN A 1 174 ? -3.349 6.370 14.145 1.00 96.00 174 GLN A O 1
ATOM 1437 N N . GLU A 1 175 ? -3.749 4.653 15.540 1.00 95.06 175 GLU A N 1
ATOM 1438 C CA . GLU A 1 175 ? -2.877 3.717 14.835 1.00 95.06 175 GLU A CA 1
ATOM 1439 C C . GLU A 1 175 ? -3.407 3.416 13.429 1.00 95.06 175 GLU A C 1
ATOM 1441 O O . GLU A 1 175 ? -2.643 3.460 12.462 1.00 95.06 175 GLU A O 1
ATOM 1446 N N . ARG A 1 176 ? -4.724 3.217 13.284 1.00 95.81 176 ARG A N 1
ATOM 1447 C CA . ARG A 1 176 ? -5.370 3.020 11.981 1.00 95.81 176 ARG A CA 1
ATOM 1448 C C . ARG A 1 176 ? -5.118 4.202 11.050 1.00 95.81 176 ARG A C 1
ATOM 1450 O O . ARG A 1 176 ? -4.697 3.991 9.917 1.00 95.81 176 ARG A O 1
ATOM 1457 N N . LEU A 1 177 ? -5.333 5.431 11.523 1.00 97.31 177 LEU A N 1
ATOM 1458 C CA . LEU A 1 177 ? -5.111 6.648 10.736 1.00 97.31 177 LEU A CA 1
ATOM 1459 C C . LEU A 1 177 ? -3.642 6.806 10.324 1.00 97.31 177 LEU A C 1
ATOM 1461 O O . LEU A 1 177 ? -3.353 7.217 9.199 1.00 97.31 177 LEU A O 1
ATOM 1465 N N . LYS A 1 178 ? -2.704 6.448 11.208 1.00 97.56 178 LYS A N 1
ATOM 1466 C CA . LYS A 1 178 ? -1.272 6.462 10.892 1.00 97.56 178 LYS A CA 1
ATOM 1467 C C . LYS A 1 178 ? -0.930 5.449 9.797 1.00 97.56 178 LYS A C 1
ATOM 1469 O O . LYS A 1 178 ? -0.263 5.806 8.828 1.00 97.56 178 LYS A O 1
ATOM 1474 N N . LEU A 1 179 ? -1.411 4.214 9.922 1.00 95.69 179 LEU A N 1
ATOM 1475 C CA . LEU A 1 179 ? -1.193 3.171 8.917 1.00 95.69 179 LEU A CA 1
ATOM 1476 C C . LEU A 1 179 ? -1.830 3.539 7.573 1.00 95.69 179 LEU A C 1
ATOM 1478 O O . LEU A 1 179 ? -1.216 3.353 6.526 1.00 95.69 179 LEU A O 1
ATOM 1482 N N . GLU A 1 180 ? -3.029 4.116 7.587 1.00 97.44 180 GLU A N 1
ATOM 1483 C CA . GLU A 1 180 ? -3.702 4.610 6.386 1.00 97.44 180 GLU A CA 1
ATOM 1484 C C . GLU A 1 180 ? -2.880 5.709 5.693 1.00 97.44 180 GLU A C 1
ATOM 1486 O O . GLU A 1 180 ? -2.708 5.689 4.472 1.00 97.44 180 GLU A O 1
ATOM 1491 N N . HIS A 1 181 ? -2.287 6.623 6.466 1.00 97.62 181 HIS A N 1
ATOM 1492 C CA . HIS A 1 181 ? -1.374 7.631 5.935 1.00 97.62 181 HIS A CA 1
ATOM 1493 C C . HIS A 1 181 ? -0.126 7.009 5.285 1.00 97.62 181 HIS A C 1
ATOM 1495 O O . HIS A 1 181 ? 0.217 7.368 4.157 1.00 97.62 181 HIS A O 1
ATOM 1501 N N . GLU A 1 182 ? 0.523 6.043 5.944 1.00 97.25 182 GLU A N 1
ATOM 1502 C CA . GLU A 1 182 ? 1.702 5.342 5.410 1.00 97.25 182 GLU A CA 1
ATOM 1503 C C . GLU A 1 182 ? 1.384 4.558 4.123 1.00 97.25 182 GLU A C 1
ATOM 1505 O O . GLU A 1 182 ? 2.168 4.567 3.164 1.00 97.25 182 GLU A O 1
ATOM 1510 N N . VAL A 1 183 ? 0.210 3.921 4.058 1.00 97.56 183 VAL A N 1
ATOM 1511 C CA . VAL A 1 183 ? -0.280 3.226 2.857 1.00 97.56 183 VAL A CA 1
ATOM 1512 C C . VAL A 1 183 ? -0.520 4.215 1.720 1.00 97.56 183 VAL A C 1
ATOM 1514 O O . VAL A 1 183 ? -0.080 3.972 0.592 1.00 97.56 183 VAL A O 1
ATOM 1517 N N . ASN A 1 184 ? -1.158 5.351 1.997 1.00 97.38 184 ASN A N 1
ATOM 1518 C CA . ASN A 1 184 ? -1.411 6.386 0.996 1.00 97.38 184 ASN A CA 1
ATOM 1519 C C . ASN A 1 184 ? -0.106 6.997 0.464 1.00 97.38 184 ASN A C 1
ATOM 1521 O O . ASN A 1 184 ? 0.049 7.188 -0.749 1.00 97.38 184 ASN A O 1
ATOM 1525 N N . GLN A 1 185 ? 0.870 7.234 1.343 1.00 97.44 185 GLN A N 1
ATOM 1526 C CA . GLN A 1 185 ? 2.196 7.716 0.962 1.00 97.44 185 GLN A CA 1
ATOM 1527 C C . GLN A 1 185 ? 2.929 6.697 0.078 1.00 97.44 185 GLN A C 1
ATOM 1529 O O . GLN A 1 185 ? 3.433 7.049 -0.991 1.00 97.44 185 GLN A O 1
ATOM 1534 N N . SER A 1 186 ? 2.931 5.422 0.477 1.00 96.69 186 SER A N 1
ATOM 1535 C CA . SER A 1 186 ? 3.563 4.334 -0.281 1.00 96.69 186 SER A CA 1
ATOM 1536 C C . SER A 1 186 ? 2.910 4.136 -1.652 1.00 96.69 186 SER A C 1
ATOM 1538 O O . SER A 1 186 ? 3.598 3.961 -2.658 1.00 96.69 186 SER A O 1
ATOM 1540 N N . THR A 1 187 ? 1.582 4.229 -1.717 1.00 97.38 187 THR A N 1
ATOM 1541 C CA . THR A 1 187 ? 0.811 4.123 -2.963 1.00 97.38 187 THR A CA 1
ATOM 1542 C C . THR A 1 187 ? 1.145 5.267 -3.919 1.00 97.38 187 THR A C 1
ATOM 1544 O O . THR A 1 187 ? 1.365 5.039 -5.111 1.00 97.38 187 THR A O 1
ATOM 1547 N N . SER A 1 188 ? 1.269 6.488 -3.396 1.00 96.94 188 SER A N 1
ATOM 1548 C CA . SER A 1 188 ? 1.652 7.670 -4.178 1.00 96.94 188 SER A CA 1
ATOM 1549 C C . SER A 1 188 ? 3.088 7.570 -4.709 1.00 96.94 188 SER A C 1
ATOM 1551 O O . SER A 1 188 ? 3.353 7.877 -5.877 1.00 96.94 188 SER A O 1
ATOM 1553 N N . ALA A 1 189 ? 4.018 7.076 -3.887 1.00 97.12 189 ALA A N 1
ATOM 1554 C CA . ALA A 1 189 ? 5.395 6.818 -4.301 1.00 97.12 189 ALA A CA 1
ATOM 1555 C C . ALA A 1 189 ? 5.465 5.750 -5.406 1.00 97.12 189 ALA A C 1
ATOM 1557 O O . ALA A 1 189 ? 6.160 5.934 -6.407 1.00 97.12 189 ALA A O 1
ATOM 1558 N N . LEU A 1 190 ? 4.689 4.668 -5.280 1.00 97.50 190 LEU A N 1
ATOM 1559 C CA . LEU A 1 190 ? 4.607 3.618 -6.295 1.00 97.50 190 LEU A CA 1
ATOM 1560 C C . LEU A 1 190 ? 4.028 4.138 -7.618 1.00 97.50 190 LEU A C 1
ATOM 1562 O O . LEU A 1 190 ? 4.541 3.800 -8.685 1.00 97.50 190 LEU A O 1
ATOM 1566 N N . ALA A 1 191 ? 2.985 4.970 -7.568 1.00 97.44 191 ALA A N 1
ATOM 1567 C CA . ALA A 1 191 ? 2.419 5.604 -8.758 1.00 97.44 191 ALA A CA 1
ATOM 1568 C C . ALA A 1 191 ? 3.456 6.489 -9.472 1.00 97.44 191 ALA A C 1
ATOM 1570 O O . ALA A 1 191 ? 3.600 6.422 -10.695 1.00 97.44 191 ALA A O 1
ATOM 1571 N N . SER A 1 192 ? 4.239 7.245 -8.700 1.00 97.56 192 SER A N 1
ATOM 1572 C CA . SER A 1 192 ? 5.318 8.095 -9.217 1.00 97.56 192 SER A CA 1
ATOM 1573 C C . SER A 1 192 ? 6.436 7.271 -9.864 1.00 97.56 192 SER A C 1
ATOM 1575 O O . SER A 1 192 ? 6.882 7.587 -10.967 1.00 97.56 192 SER A O 1
ATOM 1577 N N . LEU A 1 193 ? 6.841 6.164 -9.231 1.00 97.12 193 LEU A N 1
ATOM 1578 C CA . LEU A 1 193 ? 7.814 5.224 -9.794 1.00 97.12 193 LEU A CA 1
ATOM 1579 C C . LEU A 1 193 ? 7.318 4.606 -11.101 1.00 97.12 193 LEU A C 1
ATOM 1581 O O . LEU A 1 193 ? 8.061 4.580 -12.077 1.00 97.12 193 LEU A O 1
ATOM 1585 N N . ARG A 1 194 ? 6.060 4.155 -11.157 1.00 97.75 194 ARG A N 1
ATOM 1586 C CA . ARG A 1 194 ? 5.458 3.609 -12.386 1.00 97.75 194 ARG A CA 1
ATOM 1587 C C . ARG A 1 194 ? 5.472 4.623 -13.528 1.00 97.75 194 ARG A C 1
ATOM 1589 O O . ARG A 1 194 ? 5.841 4.266 -14.642 1.00 97.75 194 ARG A O 1
ATOM 1596 N N . SER A 1 195 ? 5.128 5.879 -13.244 1.00 97.44 195 SER A N 1
ATOM 1597 C CA . SER A 1 195 ? 5.192 6.966 -14.228 1.00 97.44 195 SER A CA 1
ATOM 1598 C C . SER A 1 195 ? 6.626 7.207 -14.724 1.00 97.44 195 SER A C 1
ATOM 1600 O O . SER A 1 195 ? 6.866 7.291 -15.928 1.00 97.44 195 SER A O 1
ATOM 1602 N N . SER A 1 196 ? 7.602 7.221 -13.809 1.00 97.88 196 SER A N 1
ATOM 1603 C CA . SER A 1 196 ? 9.026 7.353 -14.144 1.00 97.88 196 SER A CA 1
ATOM 1604 C C . SER A 1 196 ? 9.525 6.211 -15.038 1.00 97.88 196 SER A C 1
ATOM 1606 O O . SER A 1 196 ? 10.177 6.455 -16.055 1.00 97.88 196 SER A O 1
ATOM 1608 N N . TYR A 1 197 ? 9.155 4.963 -14.726 1.00 97.50 197 TYR A N 1
ATOM 1609 C CA . TYR A 1 197 ? 9.495 3.809 -15.560 1.00 97.50 197 TYR A CA 1
ATOM 1610 C C . TYR A 1 197 ? 8.877 3.898 -16.958 1.00 97.50 197 TYR A C 1
ATOM 1612 O O . TYR A 1 197 ? 9.580 3.648 -17.934 1.00 97.50 197 TYR A O 1
ATOM 1620 N N . ALA A 1 198 ? 7.615 4.320 -17.076 1.00 97.12 198 ALA A N 1
ATOM 1621 C CA . ALA A 1 198 ? 6.972 4.514 -18.376 1.00 97.12 198 ALA A CA 1
ATOM 1622 C C . ALA A 1 198 ? 7.684 5.591 -19.222 1.00 97.12 198 ALA A C 1
ATOM 1624 O O . ALA A 1 198 ? 7.905 5.409 -20.421 1.00 97.12 198 ALA A O 1
ATOM 1625 N N . ALA A 1 199 ? 8.114 6.695 -18.601 1.00 96.88 199 ALA A N 1
ATOM 1626 C CA . ALA A 1 199 ? 8.895 7.732 -19.280 1.00 96.88 199 ALA A CA 1
ATOM 1627 C C . ALA A 1 199 ? 10.282 7.224 -19.725 1.00 96.88 199 ALA A C 1
ATOM 1629 O O . ALA A 1 199 ? 10.755 7.533 -20.827 1.00 96.88 199 ALA A O 1
ATOM 1630 N N . MET A 1 200 ? 10.935 6.412 -18.891 1.00 97.44 200 MET A N 1
ATOM 1631 C CA . MET A 1 200 ? 12.214 5.785 -19.224 1.00 97.44 200 MET A CA 1
ATOM 1632 C C . MET A 1 200 ? 12.069 4.797 -20.387 1.00 97.44 200 MET A C 1
ATOM 1634 O O . MET A 1 200 ? 12.899 4.797 -21.294 1.00 97.44 200 MET A O 1
ATOM 1638 N N . GLU A 1 201 ? 11.002 4.002 -20.407 1.00 97.38 201 GLU A N 1
ATOM 1639 C CA . GLU A 1 201 ? 10.704 3.065 -21.490 1.00 97.38 201 GLU A CA 1
ATOM 1640 C C . GLU A 1 201 ? 10.518 3.790 -22.831 1.00 97.38 201 GLU A C 1
ATOM 1642 O O . GLU A 1 201 ? 11.138 3.418 -23.830 1.00 97.38 201 GLU A O 1
ATOM 1647 N N . HIS A 1 202 ? 9.776 4.902 -22.838 1.00 97.62 202 HIS A N 1
ATOM 1648 C CA . HIS A 1 202 ? 9.646 5.760 -24.018 1.00 97.62 202 HIS A CA 1
ATOM 1649 C C . HIS A 1 202 ? 11.005 6.306 -24.496 1.00 97.62 202 HIS A C 1
ATOM 1651 O O . HIS A 1 202 ? 11.298 6.345 -25.696 1.00 97.62 202 HIS A O 1
ATOM 1657 N N . THR A 1 203 ? 11.870 6.706 -23.560 1.00 97.62 203 THR A N 1
ATOM 1658 C CA . THR A 1 203 ? 13.225 7.189 -23.872 1.00 97.62 203 THR A CA 1
ATOM 1659 C C . THR A 1 203 ? 14.079 6.086 -24.500 1.00 97.62 203 THR A C 1
ATOM 1661 O O . THR A 1 203 ? 14.765 6.325 -25.495 1.00 97.62 203 THR A O 1
ATOM 1664 N N . ILE A 1 204 ? 14.002 4.860 -23.974 1.00 97.25 204 ILE A N 1
ATOM 1665 C CA . ILE A 1 204 ? 14.702 3.694 -24.526 1.00 97.25 204 ILE A CA 1
ATOM 1666 C C . ILE A 1 204 ? 14.227 3.406 -25.952 1.00 97.25 204 ILE A C 1
ATOM 1668 O O . ILE A 1 204 ? 15.059 3.174 -26.830 1.00 97.25 204 ILE A O 1
ATOM 1672 N N . GLU A 1 205 ? 12.921 3.448 -26.217 1.00 97.69 205 GLU A N 1
ATOM 1673 C CA . GLU A 1 205 ? 12.406 3.189 -27.566 1.00 97.69 205 GLU A CA 1
ATOM 1674 C C . GLU A 1 205 ? 12.802 4.294 -28.559 1.00 97.69 205 GLU A C 1
ATOM 1676 O O . GLU A 1 205 ? 13.196 4.013 -29.696 1.00 97.69 205 GLU A O 1
ATOM 1681 N N . THR A 1 206 ? 12.824 5.550 -28.108 1.00 97.94 206 THR A N 1
ATOM 1682 C CA . THR A 1 206 ? 13.354 6.678 -28.893 1.00 97.94 206 THR A CA 1
ATOM 1683 C C . THR A 1 206 ? 14.838 6.473 -29.225 1.00 97.94 206 THR A C 1
ATOM 1685 O O . THR A 1 206 ? 15.274 6.683 -30.356 1.00 97.94 206 THR A O 1
ATOM 1688 N N . LEU A 1 207 ? 15.636 5.985 -28.273 1.00 97.88 207 LEU A N 1
ATOM 1689 C CA . LEU A 1 207 ? 17.051 5.698 -28.514 1.00 97.88 207 LEU A CA 1
ATOM 1690 C C . LEU A 1 207 ? 17.239 4.520 -29.485 1.00 97.88 207 LEU A C 1
ATOM 1692 O O . LEU A 1 207 ? 18.089 4.570 -30.374 1.00 97.88 207 LEU A O 1
ATOM 1696 N N . ARG A 1 208 ? 16.424 3.465 -29.358 1.00 97.88 208 ARG A N 1
ATOM 1697 C CA . ARG A 1 208 ? 16.448 2.295 -30.253 1.00 97.88 208 ARG A CA 1
ATOM 1698 C C . ARG A 1 208 ? 16.095 2.661 -31.690 1.00 97.88 208 ARG A C 1
ATOM 1700 O O . ARG A 1 208 ? 16.719 2.153 -32.622 1.00 97.88 208 ARG A O 1
ATOM 1707 N N . THR A 1 209 ? 15.099 3.521 -31.890 1.00 98.00 209 THR A N 1
ATOM 1708 C CA . THR A 1 209 ? 14.736 4.028 -33.223 1.00 98.00 209 THR A CA 1
ATOM 1709 C C . THR A 1 209 ? 15.868 4.864 -33.821 1.00 98.00 209 THR A C 1
ATOM 1711 O O . THR A 1 209 ? 16.339 4.526 -34.908 1.00 98.00 209 THR A O 1
ATOM 1714 N N . ALA A 1 210 ? 16.411 5.831 -33.074 1.00 97.69 210 ALA A N 1
ATOM 1715 C CA . ALA A 1 210 ? 17.553 6.639 -33.512 1.00 97.69 210 ALA A CA 1
ATOM 1716 C C . ALA A 1 210 ? 18.791 5.790 -33.865 1.00 97.69 210 ALA A C 1
ATOM 1718 O O . ALA A 1 210 ? 19.461 6.026 -34.875 1.00 97.69 210 ALA A O 1
ATOM 1719 N N . PHE A 1 211 ? 19.081 4.756 -33.072 1.00 97.50 211 PHE A N 1
ATOM 1720 C CA . PHE A 1 211 ? 20.180 3.829 -33.335 1.00 97.50 211 PHE A CA 1
ATOM 1721 C C . PHE A 1 211 ? 19.965 3.023 -34.624 1.00 97.50 211 PHE A C 1
ATOM 1723 O O . PHE A 1 211 ? 20.872 2.935 -35.456 1.00 97.50 211 PHE A O 1
ATOM 1730 N N . ARG A 1 212 ? 18.756 2.482 -34.840 1.00 97.88 212 ARG A N 1
ATOM 1731 C CA . ARG A 1 212 ? 18.403 1.779 -36.088 1.00 97.88 212 ARG A CA 1
ATOM 1732 C C . ARG A 1 212 ? 18.585 2.677 -37.309 1.00 97.88 212 ARG A C 1
ATOM 1734 O O . ARG A 1 212 ? 19.125 2.224 -38.318 1.00 97.88 212 ARG A O 1
ATOM 1741 N N . ASP A 1 213 ? 18.177 3.937 -37.224 1.00 98.06 213 ASP A N 1
ATOM 1742 C CA . ASP A 1 213 ? 18.313 4.875 -38.338 1.00 98.06 213 ASP A CA 1
ATOM 1743 C C . ASP A 1 213 ? 19.770 5.269 -38.588 1.00 98.06 213 ASP A C 1
ATOM 1745 O O . ASP A 1 213 ? 20.206 5.310 -39.740 1.00 98.06 213 ASP A O 1
ATOM 1749 N N . THR A 1 214 ? 20.562 5.425 -37.528 1.00 97.69 214 THR A N 1
ATOM 1750 C CA . THR A 1 214 ? 22.011 5.649 -37.637 1.00 97.69 214 THR A CA 1
ATOM 1751 C C . THR A 1 214 ? 22.706 4.474 -38.332 1.00 97.69 214 THR A C 1
ATOM 1753 O O . THR A 1 214 ? 23.518 4.684 -39.233 1.00 97.69 214 THR A O 1
ATOM 1756 N N . ILE A 1 215 ? 22.351 3.227 -37.996 1.00 97.56 215 ILE A N 1
ATOM 1757 C CA . ILE A 1 215 ? 22.880 2.032 -38.678 1.00 97.56 215 ILE A CA 1
ATOM 1758 C C . ILE A 1 215 ? 22.520 2.035 -40.167 1.00 97.56 215 ILE A C 1
ATOM 1760 O O . ILE A 1 215 ? 23.374 1.736 -41.010 1.00 97.56 215 ILE A O 1
ATOM 1764 N N . LYS A 1 216 ? 21.275 2.378 -40.521 1.00 97.56 216 LYS A N 1
ATOM 1765 C CA . LYS A 1 216 ? 20.852 2.472 -41.929 1.00 97.56 216 LYS A CA 1
ATOM 1766 C C . LYS A 1 216 ? 21.669 3.523 -42.679 1.00 97.56 216 LYS A C 1
ATOM 1768 O O . LYS A 1 216 ? 22.179 3.231 -43.761 1.00 97.56 216 LYS A O 1
ATOM 1773 N N . GLN A 1 217 ? 21.836 4.711 -42.096 1.00 97.25 217 GLN A N 1
ATOM 1774 C CA . GLN A 1 217 ? 22.642 5.785 -42.682 1.00 97.25 217 GLN A CA 1
ATOM 1775 C C . GLN A 1 217 ? 24.101 5.356 -42.857 1.00 97.25 217 GLN A C 1
ATOM 1777 O O . GLN A 1 217 ? 24.657 5.504 -43.945 1.00 97.25 217 GLN A O 1
ATOM 1782 N N . TYR A 1 218 ? 24.700 4.747 -41.831 1.00 97.88 218 TYR A N 1
ATOM 1783 C CA . TYR A 1 218 ? 26.059 4.216 -41.896 1.00 97.88 218 TYR A CA 1
ATOM 1784 C C . TYR A 1 218 ? 26.215 3.193 -43.028 1.00 97.88 218 TYR A C 1
ATOM 1786 O O . TYR A 1 218 ? 27.136 3.289 -43.839 1.00 97.88 218 TYR A O 1
ATOM 1794 N N . THR A 1 219 ? 25.277 2.251 -43.141 1.00 97.31 219 THR A N 1
ATOM 1795 C CA . THR A 1 219 ? 25.289 1.217 -44.187 1.00 97.31 219 THR A CA 1
ATOM 1796 C C . THR A 1 219 ? 25.175 1.832 -45.585 1.00 97.31 219 THR A C 1
ATOM 1798 O O . THR A 1 219 ? 25.884 1.425 -46.509 1.00 97.31 219 THR A O 1
ATOM 1801 N N . MET A 1 220 ? 24.330 2.856 -45.746 1.00 97.75 220 MET A N 1
ATOM 1802 C CA . MET A 1 220 ? 24.195 3.606 -46.996 1.00 97.75 220 MET A CA 1
ATOM 1803 C C . MET A 1 220 ? 25.497 4.326 -47.368 1.00 97.75 220 MET A C 1
ATOM 1805 O O . MET A 1 220 ? 25.960 4.213 -48.504 1.00 97.75 220 MET A O 1
ATOM 1809 N N . VAL A 1 221 ? 26.124 5.018 -46.414 1.00 97.88 221 VAL A N 1
ATOM 1810 C CA . VAL A 1 221 ? 27.406 5.707 -46.624 1.00 97.88 221 VAL A CA 1
ATOM 1811 C C . VAL A 1 221 ? 28.510 4.711 -46.977 1.00 97.88 221 VAL A C 1
ATOM 1813 O O . VAL A 1 221 ? 29.249 4.937 -47.934 1.00 97.88 221 VAL A O 1
ATOM 1816 N N . ALA A 1 222 ? 28.595 3.576 -46.280 1.00 97.12 222 ALA A N 1
ATOM 1817 C CA . ALA A 1 222 ? 29.567 2.525 -46.571 1.00 97.12 222 ALA A CA 1
ATOM 1818 C C . ALA A 1 222 ? 29.397 1.959 -47.994 1.00 97.12 222 ALA A C 1
ATOM 1820 O O . ALA A 1 222 ? 30.380 1.782 -48.724 1.00 97.12 222 ALA A O 1
ATOM 1821 N N . LYS A 1 223 ? 28.148 1.738 -48.429 1.00 97.44 223 LYS A N 1
ATOM 1822 C CA . LYS A 1 223 ? 27.832 1.323 -49.804 1.00 97.44 223 LYS A CA 1
ATOM 1823 C C . LYS A 1 223 ? 28.271 2.380 -50.819 1.00 97.44 223 LYS A C 1
ATOM 1825 O O . LYS A 1 223 ? 28.964 2.042 -51.780 1.00 97.44 223 LYS A O 1
ATOM 1830 N N . ASN A 1 224 ? 27.925 3.646 -50.591 1.00 97.31 224 ASN A N 1
ATOM 1831 C CA . ASN A 1 224 ? 28.300 4.752 -51.475 1.00 97.31 224 ASN A CA 1
ATOM 1832 C C . ASN A 1 224 ? 29.822 4.908 -51.567 1.00 97.31 224 ASN A C 1
ATOM 1834 O O . ASN A 1 224 ? 30.360 5.053 -52.662 1.00 97.31 224 ASN A O 1
ATOM 1838 N N . LEU A 1 225 ? 30.539 4.776 -50.450 1.00 97.19 225 LEU A N 1
ATOM 1839 C CA . LEU A 1 225 ? 32.000 4.806 -50.425 1.00 97.19 225 LEU A CA 1
ATOM 1840 C C . LEU A 1 225 ? 32.612 3.683 -51.276 1.00 97.19 225 LEU A C 1
ATOM 1842 O O . LEU A 1 225 ? 33.589 3.910 -51.990 1.00 97.19 225 LEU A O 1
ATOM 1846 N N . SER A 1 226 ? 32.039 2.476 -51.236 1.00 96.81 226 SER A N 1
ATOM 1847 C CA . SER A 1 226 ? 32.466 1.360 -52.091 1.00 96.81 226 SER A CA 1
ATOM 1848 C C . SER A 1 226 ? 32.267 1.671 -53.580 1.00 96.81 226 SER A C 1
ATOM 1850 O O . SER A 1 226 ? 33.171 1.435 -54.386 1.00 96.81 226 SER A O 1
ATOM 1852 N N . VAL A 1 227 ? 31.125 2.265 -53.946 1.00 97.62 227 VAL A N 1
ATOM 1853 C CA . VAL A 1 227 ? 30.845 2.706 -55.324 1.00 97.62 227 VAL A CA 1
ATOM 1854 C C . VAL A 1 227 ? 31.857 3.757 -55.777 1.00 97.62 227 VAL A C 1
ATOM 1856 O O . VAL A 1 227 ? 32.481 3.579 -56.823 1.00 97.62 227 VAL A O 1
ATOM 1859 N N . VAL A 1 228 ? 32.092 4.792 -54.967 1.00 97.38 228 VAL A N 1
ATOM 1860 C CA . VAL A 1 228 ? 33.072 5.845 -55.269 1.00 97.38 228 VAL A CA 1
ATOM 1861 C C . VAL A 1 228 ? 34.466 5.247 -55.449 1.00 97.38 228 VAL A C 1
ATOM 1863 O O . VAL A 1 228 ? 35.122 5.535 -56.445 1.00 97.38 228 VAL A O 1
ATOM 1866 N N . LYS A 1 229 ? 34.906 4.340 -54.565 1.00 97.19 229 LYS A N 1
ATOM 1867 C CA . LYS A 1 229 ? 36.205 3.655 -54.704 1.00 97.19 229 LYS A CA 1
ATOM 1868 C C . LYS A 1 229 ? 36.326 2.896 -56.030 1.00 97.19 229 LYS A C 1
ATOM 1870 O O . LYS A 1 229 ? 37.375 2.969 -56.675 1.00 97.19 229 LYS A O 1
ATOM 1875 N N . LYS A 1 230 ? 35.270 2.194 -56.461 1.00 96.56 230 LYS A N 1
ATOM 1876 C CA . LYS A 1 230 ? 35.241 1.500 -57.763 1.00 96.56 230 LYS A CA 1
ATOM 1877 C C . LYS A 1 230 ? 35.332 2.489 -58.927 1.00 96.56 230 LYS A C 1
ATOM 1879 O O . LYS A 1 230 ? 36.165 2.296 -59.810 1.00 96.56 230 LYS A O 1
ATOM 1884 N N . GLN A 1 231 ? 34.543 3.562 -58.896 1.00 96.19 231 GLN A N 1
ATOM 1885 C CA . GLN A 1 231 ? 34.559 4.613 -59.919 1.00 96.19 231 GLN A CA 1
ATOM 1886 C C . GLN A 1 231 ? 35.918 5.320 -59.994 1.00 96.19 231 GLN A C 1
ATOM 1888 O O . GLN A 1 231 ? 36.455 5.502 -61.081 1.00 96.19 231 GLN A O 1
ATOM 1893 N N . THR A 1 232 ? 36.531 5.647 -58.853 1.00 97.12 232 THR A N 1
ATOM 1894 C CA . THR A 1 232 ? 37.875 6.243 -58.802 1.00 97.12 232 THR A CA 1
ATOM 1895 C C . THR A 1 232 ? 38.921 5.315 -59.419 1.00 97.12 232 THR A C 1
ATOM 1897 O O . THR A 1 232 ? 39.792 5.778 -60.154 1.00 97.12 232 THR A O 1
ATOM 1900 N N . LYS A 1 233 ? 38.850 4.002 -59.156 1.00 96.62 233 LYS A N 1
ATOM 1901 C CA . LYS A 1 233 ? 39.761 3.025 -59.771 1.00 96.62 233 LYS A CA 1
ATOM 1902 C C . LYS A 1 233 ? 39.576 2.966 -61.292 1.00 96.62 233 LYS A C 1
ATOM 1904 O O . LYS A 1 233 ? 40.574 2.980 -62.007 1.00 96.62 233 LYS A O 1
ATOM 1909 N N . ALA A 1 234 ? 38.330 2.949 -61.771 1.00 96.06 234 ALA A N 1
ATOM 1910 C CA . ALA A 1 234 ? 38.020 2.972 -63.200 1.00 96.06 234 ALA A CA 1
ATOM 1911 C C . ALA A 1 234 ? 38.548 4.249 -63.873 1.00 96.06 234 ALA A C 1
ATOM 1913 O O . ALA A 1 234 ? 39.270 4.162 -64.860 1.00 96.06 234 ALA A O 1
ATOM 1914 N N . LEU A 1 235 ? 38.298 5.419 -63.277 1.00 96.38 235 LEU A N 1
ATOM 1915 C CA . LEU A 1 235 ? 38.800 6.700 -63.776 1.00 96.38 235 LEU A CA 1
ATOM 1916 C C . LEU A 1 235 ? 40.332 6.723 -63.860 1.00 96.38 235 LEU A C 1
ATOM 1918 O O . LEU A 1 235 ? 40.884 7.166 -64.863 1.00 96.38 235 LEU A O 1
ATOM 1922 N N . ARG A 1 236 ? 41.037 6.219 -62.835 1.00 96.69 236 ARG A N 1
ATOM 1923 C CA . ARG A 1 236 ? 42.509 6.120 -62.857 1.00 96.69 236 ARG A CA 1
ATOM 1924 C C . ARG A 1 236 ? 43.009 5.256 -64.011 1.00 96.69 236 ARG A C 1
ATOM 1926 O O . ARG A 1 236 ? 43.989 5.628 -64.647 1.00 96.69 236 ARG A O 1
ATOM 1933 N N . PHE A 1 237 ? 42.344 4.135 -64.276 1.00 95.62 237 PHE A N 1
ATOM 1934 C CA . PHE A 1 237 ? 42.692 3.251 -65.384 1.00 95.62 237 PHE A CA 1
ATOM 1935 C C . PHE A 1 237 ? 42.449 3.924 -66.743 1.00 95.62 237 PHE A C 1
ATOM 1937 O O . PHE A 1 237 ? 43.351 3.960 -67.574 1.00 95.62 237 PHE A O 1
ATOM 1944 N N . SER A 1 238 ? 41.290 4.559 -66.941 1.00 95.31 238 SER A N 1
ATOM 1945 C CA . SER A 1 238 ? 40.993 5.321 -68.162 1.00 95.31 238 SER A CA 1
ATOM 1946 C C . SER A 1 238 ? 41.980 6.471 -68.390 1.00 95.31 238 SER A C 1
ATOM 1948 O O . SER A 1 238 ? 42.431 6.679 -69.511 1.00 95.31 238 SER A O 1
ATOM 1950 N N . LEU A 1 239 ? 42.382 7.182 -67.330 1.00 95.56 239 LEU A N 1
ATOM 1951 C CA . LEU A 1 239 ? 43.415 8.219 -67.413 1.00 95.56 239 LEU A CA 1
ATOM 1952 C C . LEU A 1 239 ? 44.784 7.652 -67.810 1.00 95.56 239 LEU A C 1
ATOM 1954 O O . LEU A 1 239 ? 45.533 8.323 -68.515 1.00 95.56 239 LEU A O 1
ATOM 1958 N N . GLN A 1 240 ? 45.136 6.445 -67.356 1.00 95.75 240 GLN A N 1
ATOM 1959 C CA . GLN A 1 240 ? 46.365 5.775 -67.790 1.00 95.75 240 GLN A CA 1
ATOM 1960 C C . GLN A 1 240 ? 46.307 5.409 -69.274 1.00 95.75 240 GLN A C 1
ATOM 1962 O O . GLN A 1 240 ? 47.263 5.705 -69.984 1.00 95.75 240 GLN A O 1
ATOM 1967 N N . ILE A 1 241 ? 45.189 4.851 -69.751 1.00 94.50 241 ILE A N 1
ATOM 1968 C CA . ILE A 1 241 ? 44.989 4.557 -71.179 1.00 94.50 241 ILE A CA 1
ATOM 1969 C C . ILE A 1 241 ? 45.113 5.835 -72.012 1.00 94.50 241 ILE A C 1
ATOM 1971 O O . ILE A 1 241 ? 45.941 5.885 -72.914 1.00 94.50 241 ILE A O 1
ATOM 1975 N N . GLY A 1 242 ? 44.387 6.900 -71.660 1.00 94.88 242 GLY A N 1
ATOM 1976 C CA . GLY A 1 242 ? 44.458 8.165 -72.398 1.00 94.88 242 GLY A CA 1
ATOM 1977 C C . GLY A 1 242 ? 45.865 8.775 -72.405 1.00 94.88 242 GLY A C 1
ATOM 1978 O O . GLY A 1 242 ? 46.308 9.314 -73.416 1.00 94.88 242 GLY A O 1
ATOM 1979 N N . LYS A 1 243 ? 46.629 8.645 -71.308 1.00 95.75 243 LYS A N 1
ATOM 1980 C CA . LYS A 1 243 ? 48.050 9.039 -71.290 1.00 95.75 243 LYS A CA 1
ATOM 1981 C C . LYS A 1 243 ? 48.879 8.234 -72.292 1.00 95.75 243 LYS A C 1
ATOM 1983 O O . LYS A 1 243 ? 49.700 8.833 -72.984 1.00 95.75 243 LYS A O 1
ATOM 1988 N N . ILE A 1 244 ? 48.671 6.919 -72.363 1.00 95.31 244 ILE A N 1
ATOM 1989 C CA . ILE A 1 244 ? 49.356 6.033 -73.315 1.00 95.31 244 ILE A CA 1
ATOM 1990 C C . ILE A 1 244 ? 48.984 6.412 -74.755 1.00 95.31 244 ILE A C 1
ATOM 1992 O O . ILE A 1 244 ? 49.875 6.561 -75.584 1.00 95.31 244 ILE A O 1
ATOM 1996 N N . GLU A 1 245 ? 47.705 6.650 -75.049 1.00 93.88 245 GLU A N 1
ATOM 1997 C CA . GLU A 1 245 ? 47.228 7.061 -76.380 1.00 93.88 245 GLU A CA 1
ATOM 1998 C C . GLU A 1 245 ? 47.820 8.405 -76.828 1.00 93.88 245 GLU A C 1
ATOM 2000 O O . GLU A 1 245 ? 48.254 8.551 -77.973 1.00 93.88 245 GLU A O 1
ATOM 2005 N N . ILE A 1 246 ? 47.898 9.385 -75.919 1.00 93.88 246 ILE A N 1
ATOM 2006 C CA . ILE A 1 246 ? 48.544 10.677 -76.189 1.00 93.88 246 ILE A CA 1
ATOM 2007 C C . ILE A 1 246 ? 50.040 10.485 -76.454 1.00 93.88 246 ILE A C 1
ATOM 2009 O O . ILE A 1 246 ? 50.576 11.086 -77.384 1.00 93.88 246 ILE A O 1
ATOM 2013 N N . GLN A 1 247 ? 50.732 9.675 -75.646 1.00 94.00 247 GLN A N 1
ATOM 2014 C CA . GLN A 1 247 ? 52.155 9.382 -75.846 1.00 94.00 247 GLN A CA 1
ATOM 2015 C C . GLN A 1 247 ? 52.403 8.694 -77.192 1.00 94.00 247 GLN A C 1
ATOM 2017 O O . GLN A 1 247 ? 53.301 9.103 -77.923 1.00 94.00 247 GLN A O 1
ATOM 2022 N N . PHE A 1 248 ? 51.575 7.709 -77.541 1.00 92.50 248 PHE A N 1
ATOM 2023 C CA . PHE A 1 248 ? 51.626 7.012 -78.821 1.00 92.50 248 PHE A CA 1
ATOM 2024 C C . PHE A 1 248 ? 51.400 7.965 -80.001 1.00 92.50 248 PHE A C 1
ATOM 2026 O O . PHE A 1 248 ? 52.202 7.999 -80.930 1.00 92.50 248 PHE A O 1
ATOM 2033 N N . SER A 1 249 ? 50.366 8.808 -79.929 1.00 90.88 249 SER A N 1
ATOM 2034 C CA . SER A 1 249 ? 50.076 9.805 -80.967 1.00 90.88 249 SER A CA 1
ATOM 2035 C C . SER A 1 249 ? 51.233 10.790 -81.139 1.00 90.88 249 SER A C 1
ATOM 2037 O O . SER A 1 249 ? 51.643 11.068 -82.262 1.00 90.88 249 SER A O 1
ATOM 2039 N N . LYS A 1 250 ? 51.819 11.282 -80.037 1.00 92.19 250 LYS A N 1
ATOM 2040 C CA . LYS A 1 250 ? 53.012 12.145 -80.083 1.00 92.19 250 LYS A CA 1
ATOM 2041 C C . LYS A 1 250 ? 54.192 11.456 -80.768 1.00 92.19 250 LYS A C 1
ATOM 2043 O O . LYS A 1 250 ? 54.844 12.087 -81.592 1.00 92.19 250 LYS A O 1
ATOM 2048 N N . ALA A 1 251 ? 54.439 10.185 -80.447 1.00 89.31 251 ALA A N 1
ATOM 2049 C CA . ALA A 1 251 ? 55.508 9.400 -81.059 1.00 89.31 251 ALA A CA 1
ATOM 2050 C C . ALA A 1 25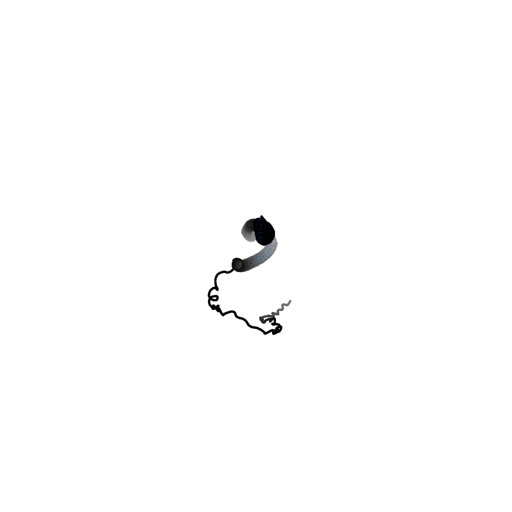1 ? 55.296 9.211 -82.573 1.00 89.31 251 ALA A C 1
ATOM 2052 O O . ALA A 1 251 ? 56.245 9.346 -83.342 1.00 89.31 251 ALA A O 1
ATOM 2053 N N . LEU A 1 252 ? 54.055 8.969 -83.013 1.00 86.00 252 LEU A N 1
ATOM 2054 C CA . LEU A 1 252 ? 53.713 8.900 -84.437 1.00 86.00 252 LEU A CA 1
ATOM 2055 C C . LEU A 1 252 ? 53.969 10.229 -85.155 1.00 86.00 252 LEU A C 1
ATOM 2057 O O . LEU A 1 252 ? 54.612 10.239 -86.200 1.00 86.00 252 LEU A O 1
ATOM 2061 N N . TYR A 1 253 ? 53.522 11.354 -84.588 1.00 82.25 253 TYR A N 1
ATOM 2062 C CA . TYR A 1 253 ? 53.752 12.673 -85.187 1.00 82.25 253 TYR A CA 1
ATOM 2063 C C . TYR A 1 253 ? 55.240 13.020 -85.301 1.00 82.25 253 TYR A C 1
ATOM 2065 O O . TYR A 1 253 ? 55.643 13.591 -86.308 1.00 82.25 253 TYR A O 1
ATOM 2073 N N . SER A 1 254 ? 56.067 12.637 -84.323 1.00 81.94 254 SER A N 1
ATOM 2074 C CA . SER A 1 254 ? 57.524 12.826 -84.403 1.00 81.94 254 SER A CA 1
ATOM 2075 C C . SER A 1 254 ? 58.228 11.936 -85.432 1.00 81.94 254 SER A C 1
ATOM 2077 O O . SER A 1 254 ? 59.405 12.144 -85.681 1.00 81.94 254 SER A O 1
ATOM 2079 N N . TYR A 1 255 ? 57.545 10.929 -85.983 1.00 74.50 255 TYR A N 1
ATOM 2080 C CA . TYR A 1 255 ? 58.094 10.019 -86.995 1.00 74.50 255 TYR A CA 1
ATOM 2081 C C . TYR A 1 255 ? 57.731 10.438 -88.430 1.00 74.50 255 TYR A C 1
ATOM 2083 O O . TYR A 1 255 ? 58.321 9.946 -89.387 1.00 74.50 255 TYR A O 1
ATOM 2091 N N . VAL A 1 256 ? 56.713 11.293 -88.580 1.00 67.94 256 VAL A N 1
ATOM 2092 C CA . VAL A 1 256 ? 56.184 11.771 -89.871 1.00 67.94 256 VAL 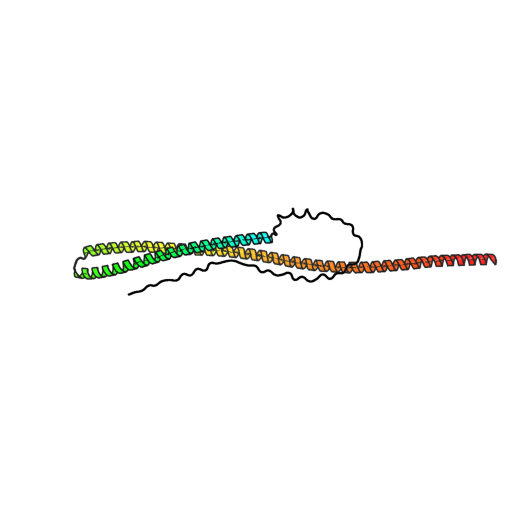A CA 1
ATOM 2093 C C . VAL A 1 256 ? 56.751 13.152 -90.251 1.00 67.94 256 VAL A C 1
ATOM 2095 O O . VAL A 1 256 ? 56.661 13.547 -91.412 1.00 67.94 256 VAL A O 1
ATOM 2098 N N . LEU A 1 257 ? 57.345 13.867 -89.289 1.00 52.12 257 LEU A N 1
ATOM 2099 C CA . LEU A 1 257 ? 58.140 15.091 -89.469 1.00 52.12 257 LEU A CA 1
ATOM 2100 C C . LEU A 1 257 ? 59.632 14.754 -89.508 1.00 52.12 257 LEU A C 1
ATOM 2102 O O . LEU A 1 257 ? 60.341 15.400 -90.309 1.00 52.12 257 LEU A O 1
#

Organism: NCBI:txid392030

Foldseek 3Di:
DDDDDDDDDDDDDDDDDDDDDDDDDDDDDDDDDDDDDDDDDPDDDPPPPVVPPDDDPDPVNVVVVVVVVVVVVVVVVVVVVVVVVVVVVVVVVVVVVVVVVVVVVVVVVVVVLVVVVVVCVVVVPPPVSVVVVVVVVVVVVVVVVVVVVVVVVVVVVVVVVVVVVVVVVVVVVVVVVVVVVVVVVVVVVVVVVVVVVVVVVVVVVVVVVVVVVVVVVVVVVVVVVVVVVVVVVVVVVVVVVVVVVVVVVVVVVVVVD

Radius of gyration: 53.99 Å; chains: 1; bounding box: 114×56×165 Å

Secondary structure (DSSP, 8-state):
---------------------PPP---------------------STTSTT--SS---HHHHHHHHHHHHHHHHHHHHHHHHHHHHHHHHHHHHHHHHHHHHHHHHHHHHHHHHHHHHHHHHHT-HHHHHHHHHHHHHHHHHHHHHHHHHHHHHHHHHHHHHHHHHHHHHHHHHHHHHHHHHHHHHHHHHHHHHHHHHHHHHHHHHHHHHHHHHHHHHHHHHHHHHHHHHHHHHHHHHHHHHHHHHHHHHHHHHHH-

pLDDT: mean 75.29, std 24.63, range [26.77, 98.06]

Sequence (257 aa):
MSSSSLQKTEKCETKTHETNKCETETHETSKCETESSNRTAIYQPIEKLSNYQFHYMSPLLVKMEQMKTNFSTDHQYEKYSLTELNQRFRYMLDHIHRLETERSKYIDKLAELRHKAFIASINGKEKQQLTLLKADVVDINCAKLDCESDVEFFQLQTQMYQQVTQVGQQSIEQERLKLEHEVNQSTSALASLRSSYAAMEHTIETLRTAFRDTIKQYTMVAKNLSVVKKQTKALRFSLQIGKIEIQFSKALYSYVL